Protein AF-A0A8S3HGF6-F1 (afdb_monomer_lite)

Radius of gyration: 44.39 Å; chains: 1; bounding box: 63×120×124 Å

Sequence (238 aa):
LSGTTQGATSIGGNSGELDGQSFGIGTASKDQRVSKDALLKMTRNKRQATSKTSPGQQQQPTPKEKSSPLGSKPTGATLQRSSTNDEEQFPRVKEPSDVADMKDQPPSTPPTRTIAFEEFKQTRGLNLNKIYLENKEILASKKKQFADLARGINQMKTDIDKTRTDAEHKKNERLTMGEFLNENGETIIDEEEYELIAKLQELKGIYRNDYDQWKDLKSEINYCQNLVNQCQHRLLQG

InterPro dom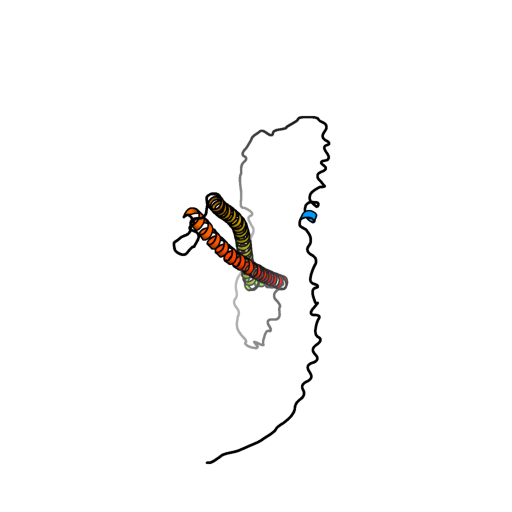ains:
  IPR056524 Kinesin-like protein KIF6/9, C-terminal [PF23735] (114-237)

pLDDT: mean 70.09, std 25.62, range [29.42, 98.75]

Structure (mmCIF, N/CA/C/O backbone):
data_AF-A0A8S3HGF6-F1
#
_entry.id   AF-A0A8S3HGF6-F1
#
loop_
_atom_site.group_PDB
_atom_site.id
_atom_site.type_symbol
_atom_site.label_atom_id
_atom_site.label_alt_id
_atom_site.label_comp_id
_atom_site.label_asym_id
_atom_site.label_entity_id
_atom_site.label_seq_id
_atom_site.pdbx_PDB_ins_code
_atom_site.Cartn_x
_atom_site.Cartn_y
_atom_site.Cartn_z
_atom_site.occupancy
_atom_site.B_iso_or_equiv
_atom_site.auth_seq_id
_atom_site.auth_comp_id
_atom_site.auth_asym_id
_atom_site.auth_atom_id
_atom_site.pdbx_PDB_model_num
ATOM 1 N N . LEU A 1 1 ? -21.966 -68.922 -40.925 1.00 38.00 1 LEU A N 1
ATOM 2 C CA . LEU A 1 1 ? -22.661 -69.929 -40.094 1.00 38.00 1 LEU A CA 1
ATOM 3 C C . LEU A 1 1 ? -22.785 -69.361 -38.687 1.00 38.00 1 LEU A C 1
ATOM 5 O O . LEU A 1 1 ? -21.746 -69.056 -38.126 1.00 38.00 1 LEU A O 1
ATOM 9 N N . SER A 1 2 ? -24.031 -69.200 -38.217 1.00 40.53 2 SER A N 1
ATOM 10 C CA . SER A 1 2 ? -24.499 -68.874 -36.848 1.00 40.53 2 SER A CA 1
ATOM 11 C C . SER A 1 2 ? -23.954 -67.586 -36.208 1.00 40.53 2 SER A C 1
ATOM 13 O O . SER A 1 2 ? -22.757 -67.435 -36.040 1.00 40.53 2 SER A O 1
ATOM 15 N N . GLY A 1 3 ? -24.751 -66.574 -35.856 1.00 40.78 3 GLY A N 1
ATOM 16 C CA . GLY A 1 3 ? -26.038 -66.592 -35.143 1.00 40.78 3 GLY A CA 1
ATOM 17 C C . GLY A 1 3 ? -25.777 -66.035 -33.733 1.00 40.78 3 GLY A C 1
ATOM 18 O O . GLY A 1 3 ? -24.917 -66.562 -33.038 1.00 40.78 3 GLY A O 1
ATOM 19 N N . THR A 1 4 ? -26.386 -64.925 -33.307 1.00 51.28 4 THR A N 1
ATOM 20 C CA . THR A 1 4 ? -27.473 -64.933 -32.306 1.00 51.28 4 THR A CA 1
ATOM 21 C C . THR A 1 4 ? -28.037 -63.518 -32.114 1.00 51.28 4 THR A C 1
ATOM 23 O O . THR A 1 4 ? -27.301 -62.543 -31.995 1.00 51.28 4 THR A O 1
ATOM 26 N N . THR A 1 5 ? -29.365 -63.465 -32.081 1.00 50.81 5 THR A N 1
ATOM 27 C CA . THR A 1 5 ? -30.283 -62.345 -31.837 1.00 50.81 5 THR A CA 1
ATOM 28 C C . THR A 1 5 ? -30.703 -62.313 -30.360 1.00 50.81 5 THR A C 1
ATOM 30 O O . THR A 1 5 ? -30.751 -63.385 -29.765 1.00 50.81 5 THR A O 1
ATOM 33 N N . GLN A 1 6 ? -31.090 -61.142 -29.822 1.00 46.56 6 GLN A N 1
ATOM 34 C CA . GLN A 1 6 ? -32.121 -60.853 -28.779 1.00 46.56 6 GLN A CA 1
ATOM 35 C C . GLN A 1 6 ? -31.765 -59.509 -28.097 1.00 46.56 6 GLN A C 1
ATOM 37 O O . GLN A 1 6 ? -30.592 -59.254 -27.872 1.00 46.56 6 GLN A O 1
ATOM 42 N N . GLY A 1 7 ? -32.644 -58.571 -27.735 1.00 38.66 7 GLY A N 1
ATOM 43 C CA . GLY A 1 7 ? -34.106 -58.473 -27.712 1.00 38.66 7 GLY A CA 1
ATOM 44 C C . GLY A 1 7 ? -34.529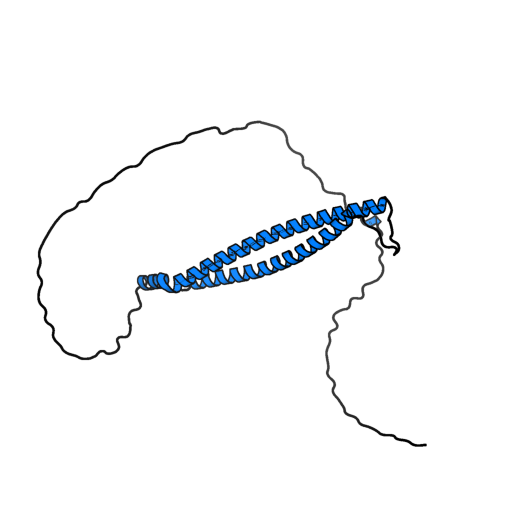 -57.571 -26.527 1.00 38.66 7 GLY A C 1
ATOM 45 O O . GLY A 1 7 ? -34.053 -57.817 -25.431 1.00 38.66 7 GLY A O 1
ATOM 46 N N . ALA A 1 8 ? -35.367 -56.549 -26.796 1.00 44.88 8 ALA A N 1
ATOM 47 C CA . ALA A 1 8 ? -36.385 -55.839 -25.968 1.00 44.88 8 ALA A CA 1
ATOM 48 C C . ALA A 1 8 ? -36.100 -55.494 -24.467 1.00 44.88 8 ALA A C 1
ATOM 50 O O . ALA A 1 8 ? -35.601 -56.310 -23.713 1.00 44.88 8 ALA A O 1
ATOM 51 N N . THR A 1 9 ? -36.498 -54.350 -23.879 1.00 45.47 9 THR A N 1
ATOM 52 C CA . THR A 1 9 ? -37.885 -53.849 -23.727 1.00 45.47 9 THR A CA 1
ATOM 53 C C . THR A 1 9 ? -37.926 -52.454 -23.058 1.00 45.47 9 THR A C 1
ATOM 55 O O . THR A 1 9 ? -37.140 -52.159 -22.167 1.00 45.47 9 THR A O 1
ATOM 58 N N . SER A 1 10 ? -38.899 -51.660 -23.522 1.00 42.81 10 SER A N 1
ATOM 59 C CA . SER A 1 10 ? -39.673 -50.528 -22.961 1.00 42.81 10 SER A CA 1
ATOM 60 C C . SER A 1 10 ? -39.651 -50.199 -21.450 1.00 42.81 10 SER A C 1
ATOM 62 O O . SER A 1 10 ? -39.611 -51.106 -20.627 1.00 42.81 10 SER A O 1
ATOM 64 N N . ILE A 1 11 ? -39.822 -48.896 -21.145 1.00 49.44 11 ILE A N 1
ATOM 65 C CA . ILE A 1 11 ? -40.716 -48.195 -20.169 1.00 49.44 11 ILE A CA 1
ATOM 66 C C . ILE A 1 11 ? -40.096 -46.781 -20.015 1.00 49.44 11 ILE A C 1
ATOM 68 O O . ILE A 1 11 ? -38.909 -46.674 -19.748 1.00 49.44 11 ILE A O 1
ATOM 72 N N . GLY A 1 12 ? -40.722 -45.625 -20.236 1.00 37.94 12 GLY A N 1
ATOM 73 C CA . GLY A 1 12 ? -42.112 -45.208 -20.098 1.00 37.94 12 GLY A CA 1
ATOM 74 C C . GLY A 1 12 ? -42.139 -43.976 -19.177 1.00 37.94 12 GLY A C 1
ATOM 75 O O . GLY A 1 12 ? -41.852 -44.122 -18.000 1.00 37.94 12 GLY A O 1
ATOM 76 N N . GLY A 1 13 ? -42.463 -42.801 -19.739 1.00 39.66 13 GLY A N 1
ATOM 77 C CA . GLY A 1 13 ? -43.047 -41.617 -19.079 1.00 39.66 13 GLY A CA 1
ATOM 78 C C . GLY A 1 13 ? -42.264 -40.897 -17.967 1.00 39.66 13 GLY A C 1
ATOM 79 O O . GLY A 1 13 ? -42.041 -41.442 -16.895 1.00 39.66 13 GLY A O 1
ATOM 80 N N . ASN A 1 14 ? -41.969 -39.608 -18.169 1.00 46.72 14 ASN A N 1
ATOM 81 C CA . ASN A 1 14 ? -42.689 -38.536 -17.465 1.00 46.72 14 ASN A CA 1
ATOM 82 C C . ASN A 1 14 ? -42.246 -37.149 -17.951 1.00 46.72 14 ASN A C 1
ATOM 84 O O . ASN A 1 14 ? -41.086 -36.758 -17.844 1.00 46.72 14 ASN A O 1
ATOM 88 N N . SER A 1 15 ? -43.226 -36.416 -18.474 1.00 47.62 15 SER A N 1
ATOM 89 C CA . SER A 1 15 ? -43.182 -34.986 -18.747 1.00 47.62 15 SER A CA 1
ATOM 90 C C . SER A 1 15 ? -42.928 -34.201 -17.459 1.00 47.62 15 SER A C 1
ATOM 92 O O . SER A 1 15 ? -43.639 -34.382 -16.473 1.00 47.62 15 SER A O 1
ATOM 94 N N . GLY A 1 16 ? -41.939 -33.311 -17.498 1.00 47.81 16 GLY A N 1
ATOM 95 C CA . GLY A 1 16 ? -41.679 -32.291 -16.489 1.00 47.81 16 GLY A CA 1
ATOM 96 C C . GLY A 1 16 ? -41.516 -30.950 -17.191 1.00 47.81 16 GLY A C 1
ATOM 97 O O . GLY A 1 16 ? -40.500 -30.684 -17.822 1.00 47.81 16 GLY A O 1
ATOM 98 N N . GLU A 1 17 ? -42.575 -30.162 -17.124 1.00 48.09 17 GLU A N 1
ATOM 99 C CA . GLU A 1 17 ? -42.691 -28.769 -17.530 1.00 48.09 17 GLU A CA 1
ATOM 100 C C . GLU A 1 17 ? -41.662 -27.912 -16.768 1.00 48.09 17 GLU A C 1
ATOM 102 O O . GLU A 1 17 ? -41.648 -27.898 -15.538 1.00 48.09 17 GLU A O 1
ATOM 107 N N . LEU A 1 18 ? -40.778 -27.216 -17.487 1.00 53.97 18 LEU A N 1
ATOM 108 C CA . LEU A 1 18 ? -39.989 -26.116 -16.934 1.00 53.97 18 LEU A CA 1
ATOM 109 C C . LEU A 1 18 ? -40.203 -24.892 -17.814 1.00 53.97 18 LEU A C 1
ATOM 111 O O . LEU A 1 18 ? -39.604 -24.733 -18.877 1.00 53.97 18 LEU A O 1
ATOM 115 N N . ASP A 1 19 ? -41.117 -24.062 -17.330 1.00 47.53 19 ASP A N 1
ATOM 116 C CA . ASP A 1 19 ? -41.376 -22.706 -17.773 1.00 47.53 19 ASP A CA 1
ATOM 117 C C . ASP A 1 19 ? -40.102 -21.869 -17.563 1.00 47.53 19 ASP A C 1
ATOM 119 O O . ASP A 1 19 ? -39.604 -21.704 -16.447 1.00 47.53 19 ASP A O 1
ATOM 123 N N . GLY A 1 20 ? -39.512 -21.418 -18.667 1.00 49.34 20 GLY A N 1
ATOM 124 C CA . GLY A 1 20 ? -38.226 -20.735 -18.698 1.00 49.34 20 GLY A CA 1
ATOM 125 C C . GLY A 1 20 ? -38.340 -19.456 -19.502 1.00 49.34 20 GLY A C 1
ATOM 126 O O . GLY A 1 20 ? -37.973 -19.421 -20.674 1.00 49.34 20 GLY A O 1
ATOM 127 N N . GLN A 1 21 ? -38.850 -18.409 -18.854 1.00 53.19 21 GLN A N 1
ATOM 128 C CA . GLN A 1 21 ? -38.801 -17.024 -19.317 1.00 53.19 21 GLN A CA 1
ATOM 129 C C . GLN A 1 21 ? -37.372 -16.667 -19.755 1.00 53.19 21 GLN A C 1
ATOM 131 O O . GLN A 1 21 ? -36.489 -16.387 -18.944 1.00 53.19 21 GLN A O 1
ATOM 136 N N . SER A 1 22 ? -37.142 -16.692 -21.066 1.00 47.44 22 SER A N 1
ATOM 137 C CA . SER A 1 22 ? -35.886 -16.309 -21.695 1.00 47.44 22 SER A CA 1
ATOM 138 C C . SER A 1 22 ? -35.742 -14.787 -21.655 1.00 47.44 22 SER A C 1
ATOM 140 O O . SER A 1 22 ? -36.277 -14.071 -22.505 1.00 47.44 22 SER A O 1
ATOM 142 N N . PHE A 1 23 ? -35.018 -14.281 -20.659 1.00 52.50 23 PHE A N 1
ATOM 143 C CA . PHE A 1 23 ? -34.584 -12.888 -20.613 1.00 52.50 23 PHE A CA 1
ATOM 144 C C . PHE A 1 23 ? -33.563 -12.610 -21.732 1.00 52.50 23 PHE A C 1
ATOM 146 O O . PHE A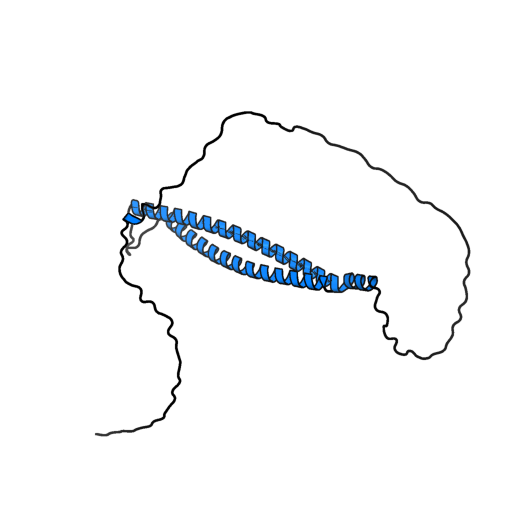 1 23 ? -32.387 -12.942 -21.631 1.00 52.50 23 PHE A O 1
ATOM 153 N N . GLY A 1 24 ? -34.064 -12.005 -22.811 1.00 52.06 24 GLY A N 1
ATOM 154 C CA . GLY A 1 24 ? -33.409 -11.013 -23.672 1.00 52.06 24 GLY A CA 1
ATOM 155 C C . GLY A 1 24 ? -31.904 -11.132 -23.929 1.00 52.06 24 GLY A C 1
ATOM 156 O O . GLY A 1 24 ? -31.126 -10.327 -23.421 1.00 52.06 24 GLY A O 1
ATOM 157 N N . ILE A 1 25 ? -31.505 -12.020 -24.843 1.00 48.91 25 ILE A N 1
ATOM 158 C CA . ILE A 1 25 ? -30.269 -11.840 -25.615 1.00 48.91 25 ILE A CA 1
ATOM 159 C C . ILE A 1 25 ? -30.546 -10.779 -26.686 1.00 48.91 25 ILE A C 1
ATOM 161 O O . ILE A 1 25 ? -31.184 -11.029 -27.706 1.00 48.91 25 ILE A O 1
ATOM 165 N N . GLY A 1 26 ? -30.115 -9.549 -26.404 1.00 46.75 26 GLY A N 1
ATOM 166 C CA . GLY A 1 26 ? -30.116 -8.455 -27.367 1.00 46.75 26 GLY A CA 1
ATOM 167 C C . GLY A 1 26 ? -29.094 -8.724 -28.468 1.00 46.75 26 GLY A C 1
ATOM 168 O O . GLY A 1 26 ? -27.894 -8.812 -28.215 1.00 46.75 26 GLY A O 1
ATOM 169 N N . THR A 1 27 ? -29.565 -8.845 -29.704 1.00 49.41 27 THR A N 1
ATOM 170 C CA . THR A 1 27 ? -28.726 -8.895 -30.902 1.00 49.41 27 THR A CA 1
ATOM 171 C C . THR A 1 27 ? -28.073 -7.527 -31.118 1.00 49.41 27 THR A C 1
ATOM 173 O O . THR A 1 27 ? -28.736 -6.578 -31.537 1.00 49.41 27 THR A O 1
ATOM 176 N N . ALA A 1 28 ? -26.781 -7.402 -30.811 1.00 49.34 28 ALA A N 1
ATOM 177 C CA . ALA A 1 28 ? -26.011 -6.196 -31.100 1.00 49.34 28 ALA A CA 1
ATOM 178 C C . ALA A 1 28 ? -25.774 -6.061 -32.616 1.00 49.34 28 ALA A C 1
ATOM 180 O O . ALA A 1 28 ? -25.247 -6.972 -33.259 1.00 49.34 28 ALA A O 1
ATOM 181 N N . SER A 1 29 ? -26.174 -4.917 -33.176 1.00 49.94 29 SER A N 1
ATOM 182 C CA . SER A 1 29 ? -25.994 -4.574 -34.589 1.00 49.94 29 SER A CA 1
ATOM 183 C C . SER A 1 29 ? -24.509 -4.382 -34.924 1.00 49.94 29 SER A C 1
ATOM 185 O O . SER A 1 29 ? -23.780 -3.728 -34.175 1.00 49.94 29 SER A O 1
ATOM 187 N N . LYS A 1 30 ? -24.057 -4.945 -36.049 1.00 50.56 30 LYS A N 1
ATOM 188 C CA . LYS A 1 30 ? -22.726 -4.697 -36.621 1.00 50.56 30 LYS A CA 1
ATOM 189 C C . LYS A 1 30 ? -22.759 -3.430 -37.484 1.00 50.56 30 LYS A C 1
ATOM 191 O O . LYS A 1 30 ? -23.762 -3.144 -38.124 1.00 50.56 30 LYS A O 1
ATOM 196 N N . ASP A 1 31 ? -21.619 -2.743 -37.504 1.00 52.12 31 ASP A N 1
ATOM 197 C CA . ASP A 1 31 ? -21.231 -1.628 -38.379 1.00 52.12 31 ASP A CA 1
ATOM 198 C C . ASP A 1 31 ? -21.697 -0.205 -38.025 1.00 52.12 31 ASP A C 1
ATOM 200 O O . ASP A 1 31 ? -22.668 0.329 -38.551 1.00 52.12 31 ASP A O 1
ATOM 204 N N . GLN A 1 32 ? -20.848 0.495 -37.261 1.00 56.03 32 GLN A N 1
ATOM 205 C CA . GLN A 1 32 ? -20.549 1.903 -37.535 1.00 56.03 32 GLN A CA 1
ATOM 206 C C . GLN A 1 32 ? -19.104 2.224 -37.127 1.00 56.03 32 GLN A C 1
ATOM 208 O O . GLN A 1 32 ? -18.771 2.396 -35.956 1.00 56.03 32 GLN A O 1
ATOM 213 N N . ARG A 1 33 ? -18.208 2.273 -38.119 1.00 55.06 33 ARG A N 1
ATOM 214 C CA . ARG A 1 33 ? -16.838 2.771 -37.949 1.00 55.06 33 ARG A CA 1
ATOM 215 C C . ARG A 1 33 ? -16.904 4.286 -37.755 1.00 55.06 33 ARG A C 1
ATOM 217 O O . ARG A 1 33 ? -17.217 5.010 -38.694 1.00 55.06 33 ARG A O 1
ATOM 224 N N . VAL A 1 34 ? -16.609 4.766 -36.550 1.00 55.34 34 VAL A N 1
ATOM 225 C CA . VAL A 1 34 ? -16.432 6.200 -36.285 1.00 55.34 34 VAL A CA 1
ATOM 226 C C . VAL A 1 34 ? -14.995 6.579 -36.654 1.00 55.34 34 VAL A C 1
ATOM 228 O O . VAL A 1 34 ? -14.038 6.061 -36.080 1.00 55.34 34 VAL A O 1
ATOM 231 N N . SER A 1 35 ? -14.843 7.449 -37.653 1.00 51.50 35 SER A N 1
ATOM 232 C CA . SER A 1 35 ? -13.551 7.946 -38.140 1.00 51.50 35 SER A CA 1
ATOM 233 C C . SER A 1 35 ? -12.808 8.769 -37.079 1.00 51.50 35 SER A C 1
ATOM 235 O O . SER A 1 35 ? -13.407 9.564 -36.352 1.00 51.50 35 SER A O 1
ATOM 237 N N . LYS A 1 36 ? -11.477 8.606 -37.028 1.00 57.47 36 LYS A N 1
ATOM 238 C CA . LYS A 1 36 ? -10.551 9.189 -36.033 1.00 57.47 36 LYS A CA 1
ATOM 239 C C . LYS A 1 36 ? -10.515 10.731 -35.975 1.00 57.47 36 LYS A C 1
ATOM 241 O O . LYS A 1 36 ? -9.966 11.272 -35.021 1.00 57.47 36 LYS A O 1
ATOM 246 N N . ASP A 1 37 ? -11.159 11.437 -36.903 1.00 54.50 37 ASP A N 1
ATOM 247 C CA . ASP A 1 37 ? -11.170 12.909 -36.950 1.00 54.50 37 ASP A CA 1
ATOM 248 C C . ASP A 1 37 ? -12.248 13.576 -36.074 1.00 54.50 37 ASP A C 1
ATOM 250 O O . ASP A 1 37 ? -12.192 14.782 -35.829 1.00 54.50 37 ASP A O 1
ATOM 254 N N . ALA A 1 38 ? -13.213 12.817 -35.539 1.00 50.38 38 ALA A N 1
ATOM 255 C CA . ALA A 1 38 ? -14.266 13.365 -34.674 1.00 50.38 38 ALA A CA 1
ATOM 256 C C . ALA A 1 38 ? -13.858 13.501 -33.190 1.00 50.38 38 ALA A C 1
ATOM 258 O O . ALA A 1 38 ? -14.541 14.185 -32.429 1.00 50.38 38 ALA A O 1
ATOM 259 N N . LEU A 1 39 ? -12.734 12.905 -32.766 1.00 48.56 39 LEU A N 1
ATOM 260 C CA . LEU A 1 39 ? -12.292 12.913 -31.361 1.00 48.56 39 LEU A CA 1
ATOM 261 C C . LEU A 1 39 ? -11.425 14.139 -30.991 1.00 48.56 39 LEU A C 1
ATOM 263 O O . LEU A 1 39 ? -11.238 14.436 -29.815 1.00 48.56 39 LEU A O 1
ATOM 267 N N . LEU A 1 40 ? -10.943 14.906 -31.978 1.00 52.69 40 LEU A N 1
ATOM 268 C CA . LEU A 1 40 ? -10.006 16.030 -31.791 1.00 52.69 40 LEU A CA 1
ATOM 269 C C . LEU A 1 40 ? -10.661 17.420 -31.639 1.00 52.69 40 LEU A C 1
ATOM 271 O O . LEU A 1 40 ? -9.961 18.430 -31.588 1.00 52.69 40 LEU A O 1
ATOM 275 N N . LYS A 1 41 ? -11.995 17.509 -31.523 1.00 49.16 41 LYS A N 1
ATOM 276 C CA . LYS A 1 41 ? -12.723 18.790 -31.360 1.00 49.16 41 LYS A CA 1
ATOM 277 C C . LYS A 1 41 ? -13.405 19.000 -30.000 1.00 49.16 41 LYS A C 1
ATOM 279 O O . LYS A 1 41 ? -14.101 19.995 -29.832 1.00 49.16 41 LYS A O 1
ATOM 284 N N . MET A 1 42 ? -13.151 18.147 -29.004 1.00 47.22 42 MET A N 1
ATOM 285 C CA . MET A 1 42 ? -13.681 18.305 -27.635 1.00 47.22 42 MET A CA 1
ATOM 286 C C . MET A 1 42 ? -12.660 18.808 -26.595 1.00 47.22 42 MET A C 1
ATOM 288 O O . MET A 1 42 ? -12.870 18.670 -25.395 1.00 47.22 42 MET A O 1
ATOM 292 N N . THR A 1 43 ? -11.581 19.470 -27.021 1.00 55.03 43 THR A N 1
ATOM 293 C CA . THR A 1 43 ? -10.645 20.160 -26.112 1.00 55.03 43 THR A CA 1
ATOM 294 C C . THR A 1 43 ? -10.433 21.612 -26.529 1.00 55.03 43 THR A C 1
ATOM 296 O O . THR A 1 43 ? -9.348 22.015 -26.940 1.00 55.03 43 THR A O 1
ATOM 299 N N . ARG A 1 44 ? -11.484 22.425 -26.434 1.00 53.56 44 ARG A N 1
ATOM 300 C CA . ARG A 1 44 ? -11.374 23.888 -26.335 1.00 53.56 44 ARG A CA 1
ATOM 301 C C . ARG A 1 44 ? -12.690 24.438 -25.811 1.00 53.56 44 ARG A C 1
ATOM 303 O O . ARG A 1 44 ? -13.665 24.486 -26.546 1.00 53.56 44 ARG A O 1
ATOM 310 N N . ASN A 1 45 ? -12.697 24.786 -24.524 1.00 41.94 45 ASN A N 1
ATOM 311 C CA . ASN A 1 45 ? -13.310 25.991 -23.950 1.00 41.94 45 ASN A CA 1
ATOM 312 C C . ASN A 1 45 ? -13.621 25.759 -22.469 1.00 41.94 45 ASN A C 1
ATOM 314 O O . ASN A 1 45 ? -14.572 25.058 -22.148 1.00 41.94 45 ASN A O 1
ATOM 318 N N . LYS A 1 46 ? -12.820 26.374 -21.585 1.00 42.69 46 LYS A N 1
ATOM 319 C CA . LYS A 1 46 ? -13.258 27.252 -20.476 1.00 42.69 46 LYS A CA 1
ATOM 320 C C . LYS A 1 46 ? -12.093 27.486 -19.501 1.00 42.69 46 LYS A C 1
ATOM 322 O O . LYS A 1 46 ? -12.032 26.930 -18.414 1.00 42.69 46 LYS A O 1
ATOM 327 N N . ARG A 1 47 ? -11.163 28.356 -19.901 1.00 43.75 47 ARG A N 1
ATOM 328 C CA . ARG A 1 47 ? -10.370 29.170 -18.971 1.00 43.75 47 ARG A CA 1
ATOM 329 C C . ARG A 1 47 ? -10.729 30.621 -19.265 1.00 43.75 47 ARG A C 1
ATOM 331 O O . ARG A 1 47 ? -10.238 31.190 -20.230 1.00 43.75 47 ARG A O 1
ATOM 338 N N . GLN A 1 48 ? -11.629 31.184 -18.467 1.00 44.28 48 GLN A N 1
ATOM 339 C CA . GLN A 1 48 ? -11.749 32.630 -18.331 1.00 44.28 48 GLN A CA 1
ATOM 340 C C . GLN A 1 48 ? -11.396 32.969 -16.891 1.00 44.28 48 GLN A C 1
ATOM 342 O O . GLN A 1 48 ? -12.115 32.631 -15.954 1.00 44.28 48 GLN A O 1
ATOM 347 N N . ALA A 1 49 ? -10.219 33.570 -16.765 1.00 36.94 49 ALA A N 1
ATOM 348 C CA . ALA A 1 49 ? -9.757 34.276 -15.595 1.00 36.94 49 ALA A CA 1
ATOM 349 C C . ALA A 1 49 ? -10.506 35.610 -15.507 1.00 36.94 49 ALA A C 1
ATOM 351 O O . ALA A 1 49 ? -10.562 36.358 -16.481 1.00 36.94 49 ALA A O 1
ATOM 352 N N . THR A 1 50 ? -11.050 35.923 -14.336 1.00 37.69 50 THR A N 1
ATOM 353 C CA . THR A 1 50 ? -11.433 37.287 -13.973 1.00 37.69 50 THR A CA 1
ATOM 354 C C . THR A 1 50 ? -10.315 37.880 -13.129 1.00 37.69 50 THR A C 1
ATOM 356 O O . THR A 1 50 ? -10.215 37.628 -11.931 1.00 37.69 50 THR A O 1
ATOM 359 N N . SER A 1 51 ? -9.463 38.661 -13.783 1.00 35.12 51 SER A N 1
ATOM 360 C CA . SER A 1 51 ? -8.516 39.585 -13.172 1.00 35.12 51 SER A CA 1
ATOM 361 C C . SER A 1 51 ? -9.253 40.838 -12.691 1.00 35.12 51 SER A C 1
ATOM 363 O O . SER A 1 51 ? -9.758 41.602 -13.514 1.00 35.12 51 SER A O 1
ATOM 365 N N . LYS A 1 52 ? -9.289 41.076 -11.376 1.00 36.81 52 LYS A N 1
ATOM 366 C CA . LYS A 1 52 ? -9.526 42.402 -10.785 1.00 36.81 52 LYS A CA 1
ATOM 367 C C . LYS A 1 52 ? -8.727 42.524 -9.488 1.00 36.81 52 LYS A C 1
ATOM 369 O O . LYS A 1 52 ? -9.182 42.086 -8.440 1.00 36.81 52 LYS A O 1
ATOM 374 N N . THR A 1 53 ? -7.557 43.147 -9.565 1.00 33.00 53 THR A N 1
ATOM 375 C CA . THR A 1 53 ? -6.839 43.686 -8.404 1.00 33.00 53 THR A CA 1
ATOM 376 C C . THR A 1 53 ? -6.262 45.039 -8.791 1.00 33.00 53 THR A C 1
ATOM 378 O O . THR A 1 53 ? -5.353 45.118 -9.615 1.00 33.00 53 THR A O 1
ATOM 381 N N . SER A 1 54 ? -6.835 46.083 -8.197 1.00 37.03 54 SER A N 1
ATOM 382 C CA . SER A 1 54 ? -6.264 47.427 -8.087 1.00 37.03 54 SER A CA 1
ATOM 383 C C . SER A 1 54 ? -5.627 47.588 -6.693 1.00 37.03 54 SER A C 1
ATOM 385 O O . SER A 1 54 ? -5.903 46.774 -5.809 1.00 37.03 54 SER A O 1
ATOM 387 N N . PRO A 1 55 ? -4.737 48.578 -6.505 1.00 40.84 55 PRO A N 1
ATOM 388 C CA . PRO A 1 55 ? -3.588 48.478 -5.609 1.00 40.84 55 PRO A CA 1
ATOM 389 C C . PRO A 1 55 ? -3.808 49.166 -4.257 1.00 40.84 55 PRO A C 1
ATOM 391 O O . PRO A 1 55 ? -4.574 50.122 -4.164 1.00 40.84 55 PRO A O 1
ATOM 394 N N . GLY A 1 56 ? -3.037 48.768 -3.240 1.00 29.64 56 GLY A N 1
ATOM 395 C CA . GLY A 1 56 ? -2.782 49.647 -2.098 1.00 29.64 56 GLY A CA 1
ATOM 396 C C . GLY A 1 56 ? -2.494 48.962 -0.765 1.00 29.64 56 GLY A C 1
ATOM 397 O O . GLY A 1 56 ? -3.326 48.240 -0.239 1.00 29.64 56 GLY A O 1
ATOM 398 N N . GLN A 1 57 ? -1.345 49.345 -0.206 1.00 37.88 57 GLN A N 1
ATOM 399 C CA . GLN A 1 57 ? -1.024 49.450 1.223 1.00 37.88 57 GLN A CA 1
ATOM 400 C C . GLN A 1 57 ? -0.557 48.204 1.993 1.00 37.88 57 GLN A C 1
ATOM 402 O O . GLN A 1 57 ? -1.304 47.419 2.564 1.00 37.88 57 GLN A O 1
ATOM 407 N N . GLN A 1 58 ? 0.777 48.141 2.054 1.00 38.44 58 GLN A N 1
ATOM 408 C CA . GLN A 1 58 ? 1.604 47.909 3.241 1.00 38.44 58 GLN A CA 1
ATOM 409 C C . GLN A 1 58 ? 0.874 48.066 4.588 1.00 38.44 58 GLN A C 1
ATOM 411 O O . GLN A 1 58 ? 0.374 49.149 4.883 1.00 38.44 58 GLN A O 1
ATOM 416 N N . GLN A 1 59 ? 0.977 47.048 5.448 1.00 40.62 59 GLN A N 1
ATOM 417 C CA . GLN A 1 59 ? 1.624 47.151 6.766 1.00 40.62 59 GLN A CA 1
ATOM 418 C C . GLN A 1 59 ? 1.664 45.781 7.463 1.00 40.62 59 GLN A C 1
ATOM 420 O O . GLN A 1 59 ? 0.658 45.090 7.588 1.00 40.62 59 GLN A O 1
ATOM 425 N N . GLN A 1 60 ? 2.864 45.398 7.905 1.00 40.88 60 GLN A N 1
ATOM 426 C CA . GLN A 1 60 ? 3.092 44.346 8.898 1.00 40.88 60 GLN A CA 1
ATOM 427 C C . GLN A 1 60 ? 2.688 44.857 10.288 1.00 40.88 60 GLN A C 1
ATOM 429 O O . GLN A 1 60 ? 2.778 46.059 10.545 1.00 40.88 60 GLN A O 1
ATOM 434 N N . PRO A 1 61 ? 2.393 43.944 11.223 1.00 43.22 61 PRO A N 1
ATOM 435 C CA . PRO A 1 61 ? 3.115 44.031 12.488 1.00 43.22 61 PRO A CA 1
ATOM 436 C C . PRO A 1 61 ? 3.669 42.685 12.974 1.00 43.22 61 PRO A C 1
ATOM 438 O O . PRO A 1 61 ? 3.066 41.622 12.844 1.00 43.22 61 PRO A O 1
ATOM 441 N N . THR A 1 62 ? 4.856 42.786 13.561 1.00 40.84 62 THR A N 1
ATOM 442 C CA . THR A 1 62 ? 5.559 41.784 14.365 1.00 40.84 62 THR A CA 1
ATOM 443 C C . THR A 1 62 ? 4.871 41.569 15.720 1.00 40.84 62 THR A C 1
ATOM 445 O O . THR A 1 62 ? 4.098 42.417 16.168 1.00 40.84 62 THR A O 1
ATOM 448 N N . PRO A 1 63 ? 5.221 40.487 16.438 1.00 44.19 63 PRO A N 1
ATOM 449 C CA . PRO A 1 63 ? 5.434 40.645 17.877 1.00 44.19 63 PRO A CA 1
ATOM 450 C C . PRO A 1 63 ? 6.778 40.058 18.345 1.00 44.19 63 PRO A C 1
ATOM 452 O O . PRO A 1 63 ? 7.037 38.859 18.267 1.00 44.19 63 PRO A O 1
ATOM 455 N N . LYS A 1 64 ? 7.614 40.950 18.879 1.00 36.56 64 LYS A N 1
ATOM 456 C CA . LYS A 1 64 ? 8.623 40.737 19.938 1.00 36.56 64 LYS A CA 1
ATOM 457 C C . LYS A 1 64 ? 7.950 41.229 21.242 1.00 36.56 64 LYS A C 1
ATOM 459 O O . LYS A 1 64 ? 7.134 42.132 21.145 1.00 36.56 64 LYS A O 1
ATOM 464 N N . GLU A 1 65 ? 8.176 40.782 22.476 1.00 32.66 65 GLU A N 1
ATOM 465 C CA . GLU A 1 65 ? 9.244 40.040 23.147 1.00 32.66 65 GLU A CA 1
ATOM 466 C C . GLU A 1 65 ? 8.764 39.679 24.589 1.00 32.66 65 GLU A C 1
ATOM 468 O O . GLU A 1 65 ? 7.895 40.359 25.120 1.00 32.66 65 GLU A O 1
ATOM 473 N N . LYS A 1 66 ? 9.398 38.661 25.205 1.00 34.84 66 LYS A N 1
ATOM 474 C CA . LYS A 1 66 ? 9.824 38.515 26.630 1.00 34.84 66 LYS A CA 1
ATOM 475 C C . LYS A 1 66 ? 8.848 38.768 27.804 1.00 34.84 66 LYS A C 1
ATOM 477 O O . LYS A 1 66 ? 8.416 39.887 28.011 1.00 34.84 66 LYS A O 1
ATOM 482 N N . SER A 1 67 ? 8.729 37.773 28.703 1.00 33.91 67 SER A N 1
ATOM 483 C CA . SER A 1 67 ? 9.391 37.733 30.040 1.00 33.91 67 SER A CA 1
ATOM 484 C C . SER A 1 67 ? 8.681 36.792 31.040 1.00 33.91 67 SER A C 1
ATOM 486 O O . SER A 1 67 ? 7.501 36.968 31.327 1.00 33.91 67 SER A O 1
ATOM 488 N N . SER A 1 68 ? 9.416 35.833 31.613 1.00 38.41 68 SER A N 1
ATOM 489 C CA . SER A 1 68 ? 9.124 35.136 32.894 1.00 38.41 68 SER A CA 1
ATOM 490 C C . SER A 1 68 ? 9.584 36.021 34.091 1.00 38.41 68 SER A C 1
ATOM 492 O O . SER A 1 68 ? 10.106 37.098 33.797 1.00 38.41 68 SER A O 1
ATOM 494 N N . PRO A 1 69 ? 9.604 35.616 35.395 1.00 51.56 69 PRO A N 1
ATOM 495 C CA . PRO A 1 69 ? 9.013 34.480 36.144 1.00 51.56 69 PRO A CA 1
ATOM 496 C C . PRO A 1 69 ? 8.478 34.849 37.583 1.00 51.56 69 PRO A C 1
ATOM 498 O O . PRO A 1 69 ? 8.496 36.003 37.988 1.00 51.56 69 PRO A O 1
ATOM 501 N N . LEU A 1 70 ? 8.150 33.814 38.387 1.00 32.00 70 LEU A N 1
ATOM 502 C CA . LEU A 1 70 ? 8.221 33.707 39.873 1.00 32.00 70 LEU A CA 1
ATOM 503 C C . LEU A 1 70 ? 7.082 34.226 40.795 1.00 32.00 70 LEU A C 1
ATOM 505 O O . LEU A 1 70 ? 6.604 35.345 40.675 1.00 32.00 70 LEU A O 1
ATOM 509 N N . GLY A 1 71 ? 6.767 33.406 41.816 1.00 30.98 71 GLY A N 1
ATOM 510 C CA . GLY A 1 71 ? 6.023 33.767 43.041 1.00 30.98 71 GLY A CA 1
ATOM 511 C C . GLY A 1 71 ? 5.217 32.589 43.628 1.00 30.98 71 GLY A C 1
ATOM 512 O O . GLY A 1 71 ? 4.083 32.368 43.233 1.00 30.98 71 GLY A O 1
ATOM 513 N N . SER A 1 72 ? 5.831 31.634 44.342 1.00 37.53 72 SER A N 1
ATOM 514 C CA . SER A 1 72 ? 5.995 31.577 45.817 1.00 37.53 72 SER A CA 1
ATOM 515 C C . SER A 1 72 ? 4.769 31.076 46.623 1.00 37.53 72 SER A C 1
ATOM 517 O O . SER A 1 72 ? 3.798 31.793 46.830 1.00 37.53 72 SER A O 1
ATOM 519 N N . LYS A 1 73 ? 4.902 29.838 47.145 1.00 41.66 73 LYS A N 1
ATOM 520 C CA . LYS A 1 73 ? 4.349 29.293 48.421 1.00 41.66 73 LYS A CA 1
ATOM 521 C C . LYS A 1 73 ? 4.567 30.300 49.589 1.00 41.66 73 LYS A C 1
ATOM 523 O O . LYS A 1 73 ? 5.473 31.114 49.407 1.00 41.66 73 LYS A O 1
ATOM 528 N N . PRO A 1 74 ? 3.928 30.229 50.795 1.00 47.72 74 PRO A N 1
ATOM 529 C CA . PRO A 1 74 ? 3.837 28.998 51.616 1.00 47.72 74 PRO A CA 1
ATOM 530 C C . PRO A 1 74 ? 2.736 28.910 52.720 1.00 47.72 74 PRO A C 1
ATOM 532 O O . PRO A 1 74 ? 1.943 29.822 52.899 1.00 47.72 74 PRO A O 1
ATOM 535 N N . THR A 1 75 ? 2.794 27.803 53.496 1.00 33.31 75 THR A N 1
ATOM 536 C CA . THR A 1 75 ? 2.434 27.637 54.940 1.00 33.31 75 THR A CA 1
ATOM 537 C C . THR A 1 75 ? 0.973 27.868 55.362 1.00 33.31 75 THR A C 1
ATOM 539 O O . THR A 1 75 ? 0.343 28.815 54.937 1.00 33.31 75 THR A O 1
ATOM 542 N N . GLY A 1 76 ? 0.340 27.093 56.240 1.00 29.42 76 GLY A N 1
ATOM 543 C CA . GLY A 1 76 ? 0.793 26.196 57.299 1.00 29.42 76 GLY A CA 1
ATOM 544 C C . GLY A 1 76 ? -0.222 26.285 58.457 1.00 29.42 76 GLY A C 1
ATOM 545 O O . GLY A 1 76 ? -1.029 27.210 58.475 1.00 29.42 76 GLY A O 1
ATOM 546 N N . ALA A 1 77 ? -0.107 25.367 59.423 1.00 36.91 77 ALA A N 1
ATOM 547 C CA . ALA A 1 77 ? -0.710 25.410 60.765 1.00 36.91 77 ALA A CA 1
ATOM 548 C C . ALA A 1 77 ? -2.219 25.078 60.874 1.00 36.91 77 ALA A C 1
ATOM 550 O O . ALA A 1 77 ? -3.006 25.406 60.002 1.00 36.91 77 ALA A O 1
ATOM 551 N N . THR A 1 78 ? -2.743 24.469 61.938 1.00 37.62 78 THR A N 1
ATOM 552 C CA . THR A 1 78 ? -2.208 23.797 63.134 1.00 37.62 78 THR A CA 1
ATOM 553 C C . THR A 1 78 ? -3.432 23.242 63.873 1.00 37.62 78 THR A C 1
ATOM 555 O O . THR A 1 78 ? -4.528 23.794 63.778 1.00 37.62 78 THR A O 1
ATOM 558 N N . LEU A 1 79 ? -3.235 22.136 64.590 1.00 45.91 79 LEU A N 1
ATOM 559 C CA . LEU A 1 79 ? -4.172 21.553 65.546 1.00 45.91 79 LEU A CA 1
ATOM 560 C C . LEU A 1 79 ? -4.725 22.584 66.544 1.00 45.91 79 LEU A C 1
ATOM 562 O O . LEU A 1 79 ? -3.970 23.414 67.031 1.00 45.91 79 LEU A O 1
ATOM 566 N N . GLN A 1 80 ? -5.986 22.415 66.947 1.00 35.31 80 GLN A N 1
ATOM 567 C CA . GLN A 1 80 ? -6.455 22.349 68.345 1.00 35.31 80 GLN A CA 1
ATOM 568 C C . GLN A 1 80 ? -7.927 22.761 68.420 1.00 35.31 80 GLN A C 1
ATOM 570 O O . GLN A 1 80 ? -8.282 23.916 68.187 1.00 35.31 80 GLN A O 1
ATOM 575 N N . ARG A 1 81 ? -8.778 21.842 68.879 1.00 37.66 81 ARG A N 1
ATOM 576 C CA . ARG A 1 81 ? -9.772 22.211 69.884 1.00 37.66 81 ARG A CA 1
ATOM 577 C C . ARG A 1 81 ? -9.988 21.044 70.834 1.00 37.66 81 ARG A C 1
ATOM 579 O O . ARG A 1 81 ? -10.288 19.927 70.428 1.00 37.66 81 ARG A O 1
ATOM 586 N N . SER A 1 82 ? -9.729 21.367 72.083 1.00 38.97 82 SER A N 1
ATOM 587 C CA . SER A 1 82 ? -9.752 20.571 73.292 1.00 38.97 82 SER A CA 1
ATOM 588 C C . SER A 1 82 ? -11.151 20.556 73.913 1.00 38.97 82 SER A C 1
ATOM 590 O O . SER A 1 82 ? -11.863 21.554 73.807 1.00 38.97 82 SER A O 1
ATOM 592 N N . SER A 1 83 ? -11.407 19.470 74.654 1.00 41.97 83 SER A N 1
ATOM 593 C CA . SER A 1 83 ? -12.232 19.373 75.875 1.00 41.97 83 SER A CA 1
ATOM 594 C C . SER A 1 83 ? -13.756 19.470 75.668 1.00 41.97 83 SER A C 1
ATOM 596 O O . SER A 1 83 ? -14.238 20.324 74.940 1.00 41.97 83 SER A O 1
ATOM 598 N N . THR A 1 84 ? -14.590 18.599 76.242 1.00 36.81 84 THR A N 1
ATOM 599 C CA . THR A 1 84 ? -14.649 18.163 77.651 1.00 36.81 84 THR A CA 1
ATOM 600 C C . THR A 1 84 ? -15.463 16.860 77.803 1.00 36.81 84 THR A C 1
ATOM 602 O O . THR A 1 84 ? -16.559 16.810 77.257 1.00 36.81 84 THR A O 1
ATOM 605 N N . ASN A 1 85 ? -14.920 15.887 78.559 1.00 38.25 85 ASN A N 1
ATOM 606 C CA . ASN A 1 85 ? -15.513 15.193 79.729 1.00 38.25 85 ASN A CA 1
ATOM 607 C C . ASN A 1 85 ? -16.953 14.606 79.654 1.00 38.25 85 ASN A C 1
ATOM 609 O O . ASN A 1 85 ? -17.844 15.225 79.096 1.00 38.25 85 ASN A O 1
ATOM 613 N N . ASP A 1 86 ? -17.329 13.471 80.253 1.00 36.59 86 ASP A N 1
ATOM 614 C CA . ASP A 1 86 ? -16.799 12.703 81.388 1.00 36.59 86 ASP A CA 1
ATOM 615 C C . ASP A 1 86 ? -17.367 11.257 81.372 1.00 36.59 86 ASP A C 1
ATOM 617 O O . ASP A 1 86 ? -18.436 11.002 80.820 1.00 36.59 86 ASP A O 1
ATOM 621 N N . GLU A 1 87 ? -16.607 10.371 82.023 1.00 38.88 87 GLU A N 1
ATOM 622 C CA . GLU A 1 87 ? -16.961 9.158 82.791 1.00 38.88 87 GLU A CA 1
ATOM 623 C C . GLU A 1 87 ? -17.738 7.948 82.214 1.00 38.88 87 GLU A C 1
ATOM 625 O O . GLU A 1 87 ? -18.944 7.935 81.985 1.00 38.88 87 GLU A O 1
ATOM 630 N N . GLU A 1 88 ? -16.963 6.861 82.110 1.00 40.50 88 GLU A N 1
ATOM 631 C CA . GLU A 1 88 ? -17.161 5.501 82.643 1.00 40.50 88 GLU A CA 1
ATOM 632 C C . GLU A 1 88 ? -18.513 5.092 83.275 1.00 40.50 88 GLU A C 1
ATOM 634 O O . GLU A 1 88 ? -18.923 5.628 84.298 1.00 40.50 88 GLU A O 1
ATOM 639 N N . GLN A 1 89 ? -19.085 3.977 82.781 1.00 36.91 89 GLN A N 1
ATOM 640 C CA . GLN A 1 89 ? -19.478 2.809 83.603 1.00 36.91 89 GLN A CA 1
ATOM 641 C C . GLN A 1 89 ? -19.964 1.623 82.734 1.00 36.91 89 GLN A C 1
ATOM 643 O O . GLN A 1 89 ? -21.082 1.599 82.227 1.00 36.91 89 GLN A O 1
ATOM 648 N N . PHE A 1 90 ? -19.132 0.585 82.611 1.00 35.53 90 PHE A N 1
ATOM 649 C CA . PHE A 1 90 ? -19.581 -0.820 82.556 1.00 35.53 90 PHE A CA 1
ATOM 650 C C . PHE A 1 90 ? -19.621 -1.333 84.014 1.00 35.53 90 PHE A C 1
ATOM 652 O O . PHE A 1 90 ? -18.874 -0.774 84.819 1.00 35.53 90 PHE A O 1
ATOM 659 N N . PRO A 1 91 ? -20.385 -2.381 84.411 1.00 44.94 91 PRO A N 1
ATOM 660 C CA . PRO A 1 91 ? -20.688 -3.584 83.620 1.00 44.94 91 PRO A CA 1
ATOM 661 C C . PRO A 1 91 ? -22.108 -4.165 83.838 1.00 44.94 91 PRO A C 1
ATOM 663 O O . PRO A 1 91 ? -22.854 -3.704 84.695 1.00 44.94 91 PRO A O 1
ATOM 666 N N . ARG A 1 92 ? -22.469 -5.241 83.114 1.00 34.38 92 ARG A N 1
ATOM 667 C CA . ARG A 1 92 ? -22.885 -6.540 83.705 1.00 34.38 92 ARG A CA 1
ATOM 668 C C . ARG A 1 92 ? -23.504 -7.481 82.665 1.00 34.38 92 ARG A C 1
ATOM 670 O O . ARG A 1 92 ? -24.583 -7.252 82.135 1.00 34.38 92 ARG A O 1
ATOM 677 N N . VAL A 1 93 ? -22.806 -8.595 82.476 1.00 43.53 93 VAL A N 1
ATOM 678 C CA . VAL A 1 93 ? -23.232 -9.832 81.815 1.00 43.53 93 VAL A CA 1
ATOM 679 C C . VAL A 1 93 ? -24.487 -10.404 82.480 1.00 43.53 93 VAL A C 1
ATOM 681 O O . VAL A 1 93 ? -24.473 -10.603 83.698 1.00 43.53 93 VAL A O 1
ATOM 684 N N . LYS A 1 94 ? -25.512 -10.733 81.682 1.00 41.31 94 LYS A N 1
ATOM 685 C CA . LYS A 1 94 ? -26.498 -11.797 81.948 1.00 41.31 94 LYS A CA 1
ATOM 686 C C . LYS A 1 94 ? -27.041 -12.366 80.627 1.00 41.31 94 LYS A C 1
ATOM 688 O O . LYS A 1 94 ? -27.956 -11.808 80.043 1.00 41.31 94 LYS A O 1
ATOM 693 N N . GLU A 1 95 ? -26.466 -13.483 80.211 1.00 39.44 95 GLU A N 1
ATOM 694 C CA . GLU A 1 95 ? -27.172 -14.612 79.580 1.00 39.44 95 GLU A CA 1
ATOM 695 C C . GLU A 1 95 ? -27.419 -15.630 80.723 1.00 39.44 95 GLU A C 1
ATOM 697 O O . GLU A 1 95 ? -26.616 -15.623 81.670 1.00 39.44 95 GLU A O 1
ATOM 702 N N . PRO A 1 96 ? -28.489 -16.459 80.727 1.00 48.47 96 PRO A N 1
ATOM 703 C CA . PRO A 1 96 ? -28.666 -17.435 79.650 1.00 48.47 96 PRO A CA 1
ATOM 704 C C . PRO A 1 96 ? -30.111 -17.798 79.225 1.00 48.47 96 PRO A C 1
ATOM 706 O O . PRO A 1 96 ? -31.049 -17.772 80.021 1.00 48.47 96 PRO A O 1
ATOM 709 N N . SER A 1 97 ? -30.178 -18.283 77.978 1.00 39.28 97 SER A N 1
ATOM 710 C CA . SER A 1 97 ? -30.949 -19.434 77.452 1.00 39.28 97 SER A CA 1
ATOM 711 C C . SER A 1 97 ? -32.481 -19.363 77.391 1.00 39.28 97 SER A C 1
ATOM 713 O O . SER A 1 97 ? -33.146 -19.400 78.416 1.00 39.28 97 SER A O 1
ATOM 715 N N . ASP A 1 98 ? -33.034 -19.441 76.171 1.00 37.88 98 ASP A N 1
ATOM 716 C CA . ASP A 1 98 ? -33.720 -20.663 75.722 1.00 37.88 98 ASP A CA 1
ATOM 717 C C . ASP A 1 98 ? -33.954 -20.701 74.198 1.00 37.88 98 ASP A C 1
ATOM 719 O O . ASP A 1 98 ? -34.189 -19.701 73.524 1.00 37.88 98 ASP A O 1
ATOM 723 N N . VAL A 1 99 ? -33.816 -21.912 73.669 1.00 48.56 99 VAL A N 1
ATOM 724 C CA . VAL A 1 99 ? -33.897 -22.335 72.269 1.00 48.56 99 VAL A CA 1
ATOM 725 C C . VAL A 1 99 ? -35.333 -22.313 71.728 1.00 48.56 99 VAL A C 1
ATOM 727 O O . VAL A 1 99 ? -36.211 -22.883 72.363 1.00 48.56 99 VAL A O 1
ATOM 730 N N . ALA A 1 100 ? -35.561 -21.748 70.533 1.00 41.81 100 ALA A N 1
ATOM 731 C CA . ALA A 1 100 ? -36.442 -22.300 69.484 1.00 41.81 100 ALA A CA 1
ATOM 732 C C . ALA A 1 100 ? -36.668 -21.320 68.311 1.00 41.81 100 ALA A C 1
ATOM 734 O O . ALA A 1 100 ? -36.844 -20.123 68.504 1.00 41.81 100 ALA A O 1
ATOM 735 N N . ASP A 1 101 ? -36.772 -21.902 67.113 1.00 42.56 101 ASP A N 1
ATOM 736 C CA . ASP A 1 101 ? -37.344 -21.347 65.874 1.00 42.56 101 ASP A CA 1
ATOM 737 C C . ASP A 1 101 ? -36.430 -20.479 64.984 1.00 42.56 101 ASP A C 1
ATOM 739 O O . ASP A 1 101 ? -36.690 -19.317 64.681 1.00 42.56 101 ASP A O 1
ATOM 743 N N . MET A 1 102 ? -35.373 -21.105 64.451 1.00 47.44 102 MET A N 1
ATOM 744 C CA . MET A 1 102 ? -34.767 -20.688 63.177 1.00 47.44 102 MET A CA 1
ATOM 745 C C . MET A 1 102 ? -35.704 -21.078 62.024 1.00 47.44 102 MET A C 1
ATOM 747 O O . MET A 1 102 ? -35.455 -22.034 61.292 1.00 47.44 102 MET A O 1
ATOM 751 N N . LYS A 1 103 ? -36.812 -20.347 61.887 1.00 44.06 103 LYS A N 1
ATOM 752 C CA . LYS A 1 103 ? -37.618 -20.341 60.667 1.00 44.06 103 LYS A CA 1
ATOM 753 C C . LYS A 1 103 ? -36.955 -19.422 59.650 1.00 44.06 103 LYS A C 1
ATOM 755 O O . LYS A 1 103 ? -36.721 -18.253 59.945 1.00 44.06 103 LYS A O 1
ATOM 760 N N . ASP A 1 104 ? -36.676 -19.984 58.478 1.00 52.31 104 ASP A N 1
ATOM 761 C CA . ASP A 1 104 ? -36.493 -19.330 57.181 1.00 52.31 104 ASP A CA 1
ATOM 762 C C . ASP A 1 104 ? -36.733 -17.810 57.195 1.00 52.31 104 ASP A C 1
ATOM 764 O O . ASP A 1 104 ? -37.851 -17.337 56.975 1.00 52.31 104 ASP A O 1
ATOM 768 N N . GLN A 1 105 ? -35.678 -17.023 57.433 1.00 46.47 105 GLN A N 1
ATOM 769 C CA . GLN A 1 105 ? -35.715 -15.610 57.077 1.00 46.47 105 GLN A CA 1
ATOM 770 C C . GLN A 1 105 ? -35.476 -15.510 55.566 1.00 46.47 105 GLN A C 1
ATOM 772 O O . GLN A 1 105 ? -34.377 -15.833 55.106 1.00 46.47 105 GLN A O 1
ATOM 777 N N . PRO A 1 106 ? -36.459 -15.056 54.766 1.00 49.81 106 PRO A N 1
ATOM 778 C CA . PRO A 1 106 ? -36.165 -14.668 53.397 1.00 49.81 106 PRO A CA 1
ATOM 779 C C . PRO A 1 106 ? -35.162 -13.504 53.454 1.00 49.81 106 PRO A C 1
ATOM 781 O O . PRO A 1 106 ? -35.316 -12.637 54.321 1.00 49.81 106 PRO A O 1
ATOM 784 N N . PRO A 1 107 ? -34.158 -13.414 52.560 1.00 53.50 107 PRO A N 1
ATOM 785 C CA . PRO A 1 107 ? -33.361 -12.199 52.428 1.00 53.50 107 PRO A CA 1
ATOM 786 C C . PRO A 1 107 ? -34.273 -11.100 51.863 1.00 53.50 107 PRO A C 1
ATOM 788 O O . PRO A 1 107 ? -34.350 -10.871 50.660 1.00 53.50 107 PRO A O 1
ATOM 791 N N . SER A 1 108 ? -35.057 -10.478 52.740 1.00 61.78 108 SER A N 1
ATOM 792 C CA . SER A 1 108 ? -36.148 -9.571 52.400 1.00 61.78 108 SER A CA 1
ATOM 793 C C . SER A 1 108 ? -35.796 -8.145 52.793 1.00 61.78 108 SER A C 1
ATOM 795 O O . SER A 1 108 ? -36.526 -7.496 53.535 1.00 61.78 108 SER A O 1
ATOM 797 N N . THR A 1 109 ? -34.700 -7.637 52.245 1.00 62.34 109 THR A N 1
ATOM 798 C CA . THR A 1 109 ? -34.583 -6.222 51.890 1.00 62.34 109 THR A CA 1
ATOM 799 C C . THR A 1 109 ? -33.668 -6.114 50.668 1.00 62.34 109 THR A C 1
ATOM 801 O O . THR A 1 109 ? -32.517 -6.547 50.729 1.00 62.34 109 THR A O 1
ATOM 804 N N . PRO A 1 110 ? -34.141 -5.579 49.526 1.00 64.00 110 PRO A N 1
ATOM 805 C CA . PRO A 1 110 ? -33.238 -5.257 48.431 1.00 64.00 110 PRO A CA 1
ATOM 806 C C . PRO A 1 110 ? -32.220 -4.211 48.920 1.00 64.00 110 PRO A C 1
ATOM 808 O O . PRO A 1 110 ? -32.609 -3.284 49.642 1.00 64.00 110 PRO A O 1
ATOM 811 N N . PRO A 1 111 ? -30.929 -4.344 48.559 1.00 62.84 111 PRO A N 1
ATOM 812 C CA . PRO A 1 111 ? -29.898 -3.401 48.971 1.00 62.84 111 PRO A CA 1
ATOM 813 C C . PRO A 1 1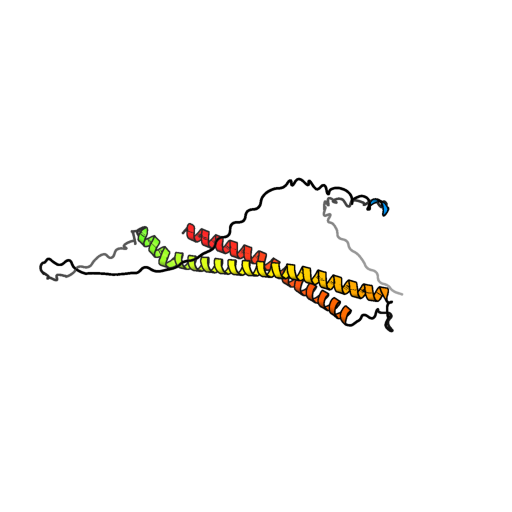11 ? -30.291 -1.979 48.565 1.00 62.84 111 PRO A C 1
ATOM 815 O O . PRO A 1 111 ? -30.877 -1.751 47.502 1.00 62.84 111 PRO A O 1
ATOM 818 N N . THR A 1 112 ? -29.980 -1.001 49.417 1.00 75.50 112 THR A N 1
ATOM 819 C CA . THR A 1 112 ? -30.212 0.410 49.094 1.00 75.50 112 THR A CA 1
ATOM 820 C C . THR A 1 112 ? -29.530 0.752 47.774 1.00 75.50 112 THR A C 1
ATOM 822 O O . THR A 1 112 ? -28.456 0.237 47.469 1.00 75.50 112 THR A O 1
ATOM 825 N N . ARG A 1 113 ? -30.136 1.655 46.988 1.00 73.38 113 ARG A N 1
ATOM 826 C CA . ARG A 1 113 ? -29.626 2.077 45.670 1.00 73.38 113 ARG A CA 1
ATOM 827 C C . ARG A 1 113 ? -28.124 2.373 45.690 1.00 73.38 113 ARG A C 1
ATOM 829 O O . ARG A 1 113 ? -27.433 2.043 44.737 1.00 73.38 113 ARG A O 1
ATOM 836 N N . THR A 1 114 ? -27.631 2.970 46.772 1.00 72.75 114 THR A N 1
ATOM 837 C CA . THR A 1 114 ? -26.212 3.269 46.978 1.00 72.75 114 THR A CA 1
ATOM 838 C C . THR A 1 114 ? -25.361 2.002 47.068 1.00 72.75 114 THR A C 1
ATOM 840 O O . THR A 1 114 ? -24.394 1.893 46.326 1.00 72.75 114 THR A O 1
ATOM 843 N N . ILE A 1 115 ? -25.760 1.027 47.891 1.00 70.88 115 ILE A N 1
ATOM 844 C CA . ILE A 1 115 ? -25.047 -0.246 48.079 1.00 70.88 115 ILE A CA 1
ATOM 845 C C . ILE A 1 115 ? -25.104 -1.086 46.797 1.00 70.88 115 ILE A C 1
ATOM 847 O O . ILE A 1 115 ? -24.076 -1.568 46.341 1.00 70.88 115 ILE A O 1
ATOM 851 N N . ALA A 1 116 ? -26.267 -1.176 46.144 1.00 66.12 116 ALA A N 1
ATOM 852 C CA . ALA A 1 116 ? -26.418 -1.890 44.872 1.00 66.12 116 ALA A CA 1
ATOM 853 C C . ALA A 1 116 ? -25.561 -1.277 43.745 1.00 66.12 116 ALA A C 1
ATOM 855 O O . ALA A 1 116 ? -24.978 -1.989 42.928 1.00 66.12 116 ALA A O 1
ATOM 856 N N . PHE A 1 117 ? -25.454 0.055 43.704 1.00 66.94 117 PHE A N 1
ATOM 857 C CA . PHE A 1 117 ? -24.625 0.762 42.727 1.00 66.94 117 PHE A CA 1
ATOM 858 C C . PHE A 1 117 ? -23.127 0.621 43.023 1.00 66.94 117 PHE A C 1
ATOM 860 O O . PHE A 1 117 ? -22.317 0.558 42.100 1.00 66.94 117 PHE A O 1
ATOM 867 N N . GLU A 1 118 ? -22.752 0.564 44.299 1.00 65.31 118 GLU A N 1
ATOM 868 C CA . GLU A 1 118 ? -21.377 0.363 44.754 1.00 65.31 118 GLU A CA 1
ATOM 869 C C . GLU A 1 118 ? -20.909 -1.079 44.506 1.00 65.31 118 GLU A C 1
ATOM 871 O O . GLU A 1 118 ? -19.821 -1.283 43.976 1.00 65.31 118 GLU A O 1
ATOM 876 N N . GLU A 1 119 ? -21.775 -2.066 44.733 1.00 64.19 119 GLU A N 1
ATOM 877 C CA . GLU A 1 119 ? -21.529 -3.480 44.439 1.00 64.19 119 GLU A CA 1
ATOM 878 C C . GLU A 1 119 ? -21.449 -3.745 42.920 1.00 64.19 119 GLU A C 1
ATOM 880 O O . GLU A 1 119 ? -20.533 -4.425 42.444 1.00 64.19 119 GLU A O 1
ATOM 885 N N . PHE A 1 120 ? -22.319 -3.113 42.116 1.00 65.06 120 PHE A N 1
ATOM 886 C CA . PHE A 1 120 ? -22.235 -3.128 40.647 1.00 65.06 120 PHE A CA 1
ATOM 887 C C . PHE A 1 120 ? -20.931 -2.494 40.137 1.00 65.06 120 PHE A C 1
ATOM 889 O O . PHE A 1 120 ? -20.261 -3.051 39.259 1.00 65.06 120 PHE A O 1
ATOM 896 N N . LYS A 1 121 ? -20.528 -1.368 40.739 1.00 65.88 121 LYS A N 1
ATOM 897 C CA . LYS A 1 121 ? -19.217 -0.735 40.549 1.00 65.88 121 LYS A CA 1
ATOM 898 C C . LYS A 1 121 ? -18.045 -1.545 41.097 1.00 65.88 121 LYS A C 1
ATOM 900 O O . LYS A 1 121 ? -16.926 -1.116 40.858 1.00 65.88 121 LYS A O 1
ATOM 905 N N . GLN A 1 122 ? -18.252 -2.644 41.819 1.00 63.84 122 GLN A N 1
ATOM 906 C CA . GLN A 1 122 ? -17.178 -3.450 42.413 1.00 63.84 122 GLN A CA 1
ATOM 907 C C . GLN A 1 122 ? -17.032 -4.846 41.791 1.00 63.84 122 GLN A C 1
ATOM 909 O O . GLN A 1 122 ? -15.971 -5.450 41.915 1.00 63.84 122 GLN A O 1
ATOM 914 N N . THR A 1 123 ? -18.025 -5.356 41.058 1.00 69.31 123 THR A N 1
ATOM 915 C CA . THR A 1 123 ? -17.956 -6.703 40.453 1.00 69.31 123 THR A CA 1
ATOM 916 C C . THR A 1 123 ? -18.276 -6.704 38.960 1.00 69.31 123 THR A C 1
ATOM 918 O O . THR A 1 123 ? -17.374 -6.660 38.117 1.00 69.31 123 THR A O 1
ATOM 921 N N . ARG A 1 124 ? -19.563 -6.765 38.599 1.00 76.56 124 ARG A N 1
ATOM 922 C CA . ARG A 1 124 ? -20.009 -7.007 37.216 1.00 76.56 124 ARG A CA 1
ATOM 923 C C . ARG A 1 124 ? -19.775 -5.808 36.296 1.00 76.56 124 ARG A C 1
ATOM 925 O O . ARG A 1 124 ? -19.333 -5.992 35.161 1.00 76.56 124 ARG A O 1
ATOM 932 N N . GLY A 1 125 ? -20.022 -4.594 36.786 1.00 80.00 125 GLY A N 1
ATOM 933 C CA . GLY A 1 125 ? -19.792 -3.357 36.043 1.00 80.00 125 GLY A CA 1
ATOM 934 C C . GLY A 1 125 ? -18.307 -3.097 35.782 1.00 80.00 125 GLY A C 1
ATOM 935 O O . GLY A 1 125 ? -17.953 -2.686 34.680 1.00 80.00 125 GLY A O 1
ATOM 936 N N . LEU A 1 126 ? -17.415 -3.414 36.734 1.00 82.19 126 LEU A N 1
ATOM 937 C CA . LEU A 1 126 ? -15.961 -3.283 36.532 1.00 82.19 126 LEU A CA 1
ATOM 938 C C . LEU A 1 126 ? -15.427 -4.243 35.485 1.00 82.19 126 LEU A C 1
ATOM 940 O O . LEU A 1 126 ? -14.661 -3.827 34.619 1.00 82.19 126 LEU A O 1
ATOM 944 N N . ASN A 1 127 ? -15.815 -5.518 35.556 1.00 86.19 127 ASN A N 1
ATOM 945 C CA . ASN A 1 127 ? -15.363 -6.507 34.584 1.00 86.19 127 ASN A CA 1
ATOM 946 C C . ASN A 1 127 ? -15.837 -6.135 33.169 1.00 86.19 127 ASN A C 1
ATOM 948 O O . ASN A 1 127 ? -15.034 -6.105 32.236 1.00 86.19 127 ASN A O 1
ATOM 952 N N . LEU A 1 128 ? -17.106 -5.737 33.029 1.00 87.50 128 LEU A N 1
ATOM 953 C CA . LEU A 1 128 ? -17.649 -5.276 31.754 1.00 87.50 128 LEU A CA 1
ATOM 954 C C . LEU A 1 128 ? -16.967 -3.989 31.260 1.00 87.50 128 LEU A C 1
ATOM 956 O O . LEU A 1 128 ? -16.686 -3.870 30.068 1.00 87.50 128 LEU A O 1
ATOM 960 N N . ASN A 1 129 ? -16.651 -3.049 32.156 1.00 89.44 129 ASN A N 1
ATOM 961 C CA . ASN A 1 129 ? -15.909 -1.835 31.817 1.00 89.44 129 ASN A CA 1
ATOM 962 C C . ASN A 1 129 ? -14.465 -2.139 31.384 1.00 89.44 129 ASN A C 1
ATOM 964 O O . ASN A 1 129 ? -13.974 -1.530 30.437 1.00 89.44 129 ASN A O 1
ATOM 968 N N . LYS A 1 130 ? -13.798 -3.116 32.010 1.00 93.31 130 LYS A N 1
ATOM 969 C CA . LYS A 1 130 ? -12.468 -3.575 31.586 1.00 93.31 130 LYS A CA 1
ATOM 970 C C . LYS A 1 130 ? -12.509 -4.116 30.154 1.00 93.31 130 LYS A C 1
ATOM 972 O O . LYS A 1 130 ? -11.737 -3.656 29.319 1.00 93.31 130 LYS A O 1
ATOM 977 N N . ILE A 1 131 ? -13.457 -5.010 29.858 1.00 92.88 131 ILE A N 1
ATOM 978 C CA . ILE A 1 131 ? -13.656 -5.565 28.507 1.00 92.88 131 ILE A CA 1
ATOM 979 C C . ILE A 1 131 ? -13.982 -4.452 27.499 1.00 92.88 131 ILE A C 1
ATOM 981 O O . ILE A 1 131 ? -13.483 -4.447 26.377 1.00 92.88 131 ILE A O 1
ATOM 985 N N . TYR A 1 132 ? -14.807 -3.477 27.888 1.00 93.94 132 TYR A N 1
ATOM 986 C CA . TYR A 1 132 ? -15.134 -2.330 27.041 1.00 93.94 132 TYR A CA 1
ATOM 987 C C . TYR A 1 132 ? -13.898 -1.494 26.675 1.00 93.94 132 TYR A C 1
ATOM 989 O O . TYR A 1 132 ? -13.741 -1.118 25.511 1.00 93.94 132 TYR A O 1
ATOM 997 N N . LEU A 1 133 ? -13.027 -1.206 27.648 1.00 95.19 133 LEU A N 1
ATOM 998 C CA . LEU A 1 133 ? -11.797 -0.448 27.419 1.00 95.19 133 LEU A CA 1
ATOM 999 C C . LEU A 1 133 ? -10.816 -1.215 26.527 1.00 95.19 133 LEU A C 1
ATOM 1001 O O . LEU A 1 133 ? -10.286 -0.631 25.585 1.00 95.19 133 LEU A O 1
ATOM 1005 N N . GLU A 1 134 ? -10.651 -2.516 26.758 1.00 96.00 134 GLU A N 1
ATOM 1006 C CA . GLU A 1 134 ? -9.827 -3.392 25.918 1.00 96.00 134 GLU A CA 1
ATOM 1007 C C . GLU A 1 134 ? -10.339 -3.428 24.469 1.00 96.00 134 GLU A C 1
ATOM 1009 O O . GLU A 1 134 ? -9.589 -3.181 23.527 1.00 96.00 134 GLU A O 1
ATOM 1014 N N . ASN A 1 135 ? -11.649 -3.605 24.269 1.00 96.56 135 ASN A N 1
ATOM 1015 C CA . ASN A 1 135 ? -12.256 -3.562 22.937 1.00 96.56 135 ASN A CA 1
ATOM 1016 C C . ASN A 1 135 ? -12.060 -2.202 22.249 1.00 96.56 135 ASN A C 1
ATOM 1018 O O . ASN A 1 135 ? -11.863 -2.138 21.032 1.00 96.56 135 ASN A O 1
ATOM 1022 N N . LYS A 1 136 ? -12.100 -1.102 23.011 1.00 97.81 136 LYS A N 1
ATOM 1023 C CA . LYS A 1 136 ? -11.802 0.238 22.494 1.00 97.81 136 LYS A CA 1
ATOM 1024 C C . LYS A 1 136 ? -10.348 0.383 22.063 1.00 97.81 136 LYS A C 1
ATOM 1026 O O . LYS A 1 136 ? -10.095 0.991 21.022 1.00 97.81 136 LYS A O 1
ATOM 1031 N N . GLU A 1 137 ? -9.415 -0.154 22.838 1.00 98.06 137 GLU A N 1
ATOM 1032 C CA . GLU A 1 137 ? -7.992 -0.141 22.510 1.00 98.06 137 GLU A CA 1
ATOM 1033 C C . GLU A 1 137 ? -7.707 -0.961 21.247 1.00 98.06 137 GLU A C 1
ATOM 1035 O O . GLU A 1 137 ? -7.081 -0.452 20.314 1.00 98.06 137 GLU A O 1
ATOM 1040 N N . ILE A 1 138 ? -8.257 -2.176 21.153 1.00 97.62 138 ILE A N 1
ATOM 1041 C CA . ILE A 1 138 ? -8.157 -3.024 19.957 1.00 97.62 138 ILE A CA 1
ATOM 1042 C C . ILE A 1 138 ? -8.710 -2.284 18.736 1.00 97.62 138 ILE A C 1
ATOM 1044 O O . ILE A 1 138 ? -8.047 -2.206 17.701 1.00 97.62 138 ILE A O 1
ATOM 1048 N N . LEU A 1 139 ? -9.895 -1.679 18.856 1.00 98.12 139 LEU A N 1
ATOM 1049 C CA . LEU A 1 139 ? -10.507 -0.903 17.779 1.00 98.12 139 LEU A CA 1
ATOM 1050 C C . LEU A 1 139 ? -9.618 0.269 17.335 1.00 98.12 139 LEU A C 1
ATOM 1052 O O . LEU A 1 139 ? -9.481 0.515 16.135 1.00 98.12 139 LEU A O 1
ATOM 1056 N N . ALA A 1 140 ? -9.022 1.000 18.278 1.00 98.38 140 ALA A N 1
ATOM 1057 C CA . ALA A 1 140 ? -8.117 2.105 17.974 1.00 98.38 140 ALA A CA 1
ATOM 1058 C C . ALA A 1 140 ? -6.845 1.616 17.264 1.00 98.38 140 ALA A C 1
ATOM 1060 O O . ALA A 1 140 ? -6.447 2.197 16.252 1.00 98.38 140 ALA A O 1
ATOM 1061 N N . SER A 1 141 ? -6.255 0.516 17.739 1.00 98.31 141 SER A N 1
ATOM 1062 C CA . SER A 1 141 ? -5.091 -0.127 17.122 1.00 98.31 141 SER A CA 1
ATOM 1063 C C . SER A 1 141 ? -5.387 -0.573 15.687 1.00 98.31 141 SER A C 1
ATOM 1065 O O . SER A 1 141 ? -4.652 -0.222 14.764 1.00 98.31 141 SER A O 1
ATOM 1067 N N . LYS A 1 142 ? -6.520 -1.246 15.459 1.00 98.19 142 LYS A N 1
ATOM 1068 C CA . LYS A 1 142 ? -6.948 -1.688 14.123 1.00 98.19 142 LYS A CA 1
ATOM 1069 C C . LYS A 1 142 ? -7.223 -0.512 13.185 1.00 98.19 142 LYS A C 1
ATOM 1071 O O . LYS A 1 142 ? -6.775 -0.531 12.042 1.00 98.19 142 LYS A O 1
ATOM 1076 N N . LYS A 1 143 ? -7.875 0.558 13.662 1.00 98.38 143 LYS A N 1
ATOM 1077 C CA . LYS A 1 143 ? -8.068 1.800 12.884 1.00 98.38 143 LYS A CA 1
ATOM 1078 C C . LYS A 1 143 ? -6.741 2.450 12.492 1.00 98.38 143 LYS A C 1
ATOM 1080 O O . LYS A 1 143 ? -6.620 2.941 11.371 1.00 98.38 143 LYS A O 1
ATOM 1085 N N . LYS A 1 144 ? -5.750 2.437 13.389 1.00 98.50 144 LYS A N 1
ATOM 1086 C CA . LYS A 1 144 ? -4.401 2.926 13.091 1.00 98.50 144 LYS A CA 1
ATOM 1087 C C . LYS A 1 144 ? -3.737 2.079 12.001 1.00 98.50 144 LYS A C 1
ATOM 1089 O O . LYS A 1 144 ? -3.329 2.644 10.993 1.00 98.50 144 LYS A O 1
ATOM 1094 N N . GLN A 1 145 ? -3.724 0.753 12.151 1.00 98.12 145 GLN A N 1
ATOM 1095 C CA . GLN A 1 145 ? -3.173 -0.172 11.148 1.00 98.12 145 GLN A CA 1
ATOM 1096 C C . GLN A 1 145 ? -3.836 0.009 9.777 1.00 98.12 145 GLN A C 1
ATOM 1098 O O . GLN A 1 145 ? -3.153 0.093 8.763 1.00 98.12 145 GLN A O 1
ATOM 1103 N N . PHE A 1 146 ? -5.161 0.160 9.741 1.00 98.50 146 PHE A N 1
ATOM 1104 C CA . PHE A 1 146 ? -5.902 0.429 8.509 1.00 98.50 146 PHE A CA 1
ATOM 1105 C C . PHE A 1 146 ? -5.475 1.740 7.833 1.00 98.50 146 PHE A C 1
ATOM 1107 O O . PHE A 1 146 ? -5.332 1.785 6.612 1.00 98.50 146 PHE A O 1
ATOM 1114 N N . ALA A 1 147 ? -5.257 2.807 8.609 1.00 98.25 147 ALA A N 1
ATOM 1115 C CA . ALA A 1 147 ? -4.782 4.084 8.081 1.00 98.25 147 ALA A CA 1
ATOM 1116 C C . ALA A 1 147 ? -3.326 4.008 7.590 1.00 98.25 147 ALA A C 1
ATOM 1118 O O . ALA A 1 147 ? -3.003 4.576 6.546 1.00 98.25 147 ALA A O 1
ATOM 1119 N N . ASP A 1 148 ? -2.461 3.299 8.318 1.00 98.06 148 ASP A N 1
ATOM 1120 C CA . ASP A 1 148 ? -1.069 3.055 7.931 1.00 98.06 148 ASP A CA 1
ATOM 1121 C C . ASP A 1 148 ? -1.000 2.278 6.611 1.00 98.06 148 ASP A C 1
ATOM 1123 O O . ASP A 1 148 ? -0.345 2.724 5.668 1.00 98.06 148 ASP A O 1
ATOM 1127 N N . LEU A 1 149 ? -1.763 1.191 6.499 1.00 97.81 149 LEU A N 1
ATOM 1128 C CA . LEU A 1 149 ? -1.815 0.365 5.297 1.00 97.81 149 LEU A CA 1
ATOM 1129 C C . LEU A 1 149 ? -2.423 1.123 4.109 1.00 97.81 149 LEU A C 1
ATOM 1131 O O . LEU A 1 149 ? -1.902 1.052 3.002 1.00 97.81 149 LEU A O 1
ATOM 1135 N N . ALA A 1 150 ? -3.456 1.946 4.330 1.00 98.19 150 ALA A N 1
ATOM 1136 C CA . ALA A 1 150 ? -4.007 2.812 3.286 1.00 98.19 150 ALA A CA 1
ATOM 1137 C C . ALA A 1 150 ? -2.967 3.806 2.735 1.00 98.19 150 ALA A C 1
ATOM 1139 O O . ALA A 1 150 ? -2.919 4.052 1.527 1.00 98.19 150 ALA A O 1
ATOM 1140 N N . ARG A 1 151 ? -2.124 4.379 3.608 1.00 98.38 151 ARG A N 1
ATOM 1141 C CA . ARG A 1 151 ? -1.005 5.237 3.186 1.00 98.38 151 ARG A CA 1
ATOM 1142 C C . ARG A 1 151 ? 0.039 4.445 2.406 1.00 98.38 151 ARG A C 1
ATOM 1144 O O . ARG A 1 151 ? 0.427 4.898 1.332 1.00 98.38 151 ARG A O 1
ATOM 1151 N N . GLY A 1 152 ? 0.426 3.269 2.903 1.00 98.19 152 GLY A N 1
ATOM 1152 C CA . GLY A 1 152 ? 1.355 2.359 2.226 1.00 98.19 152 GLY A CA 1
ATOM 1153 C C . GLY A 1 152 ? 0.883 1.986 0.820 1.00 98.19 152 GLY A C 1
ATOM 1154 O O . GLY A 1 152 ? 1.622 2.163 -0.140 1.00 98.19 152 GLY A O 1
ATOM 1155 N N . ILE A 1 153 ? -0.388 1.609 0.666 1.00 98.56 153 ILE A N 1
ATOM 1156 C CA . ILE A 1 153 ? -1.007 1.292 -0.630 1.00 98.56 153 ILE A CA 1
ATOM 1157 C C . ILE A 1 153 ? -0.939 2.480 -1.598 1.00 98.56 153 ILE A C 1
ATOM 1159 O O . ILE A 1 153 ? -0.660 2.301 -2.782 1.00 98.56 153 ILE A O 1
ATOM 1163 N N . ASN A 1 154 ? -1.210 3.703 -1.136 1.00 98.19 154 ASN A N 1
ATOM 1164 C CA . ASN A 1 154 ? -1.149 4.883 -2.005 1.00 98.19 154 ASN A CA 1
ATOM 1165 C C . ASN A 1 154 ? 0.287 5.222 -2.427 1.00 98.19 154 ASN A C 1
ATOM 1167 O O . ASN A 1 154 ? 0.510 5.618 -3.574 1.00 98.19 154 ASN A O 1
ATOM 1171 N N . GLN A 1 155 ? 1.255 5.024 -1.531 1.00 98.31 155 GLN A N 1
ATOM 1172 C CA . GLN A 1 155 ? 2.668 5.125 -1.877 1.00 98.31 155 GLN A CA 1
ATOM 1173 C C . GLN A 1 155 ? 3.044 4.061 -2.916 1.00 98.31 155 GLN A C 1
ATOM 1175 O O . GLN A 1 155 ? 3.582 4.400 -3.964 1.00 98.31 155 GLN A O 1
ATOM 1180 N N . MET A 1 156 ? 2.631 2.810 -2.699 1.00 98.06 156 MET A N 1
ATOM 1181 C CA . MET A 1 156 ? 2.866 1.691 -3.613 1.00 98.06 156 MET A CA 1
ATOM 1182 C C . MET A 1 156 ? 2.301 1.953 -5.014 1.00 98.06 156 MET A C 1
ATOM 1184 O O . MET A 1 156 ? 2.968 1.680 -6.003 1.00 98.06 156 MET A O 1
ATOM 1188 N N . LYS A 1 157 ? 1.099 2.538 -5.128 1.00 98.38 157 LYS A N 1
ATOM 1189 C CA . LYS A 1 157 ? 0.540 2.962 -6.428 1.00 98.38 157 LYS A CA 1
ATOM 1190 C C . LYS A 1 157 ? 1.464 3.944 -7.143 1.00 98.38 157 LYS A C 1
ATOM 1192 O O . LYS A 1 157 ? 1.744 3.775 -8.323 1.00 98.38 157 LYS A O 1
ATOM 1197 N N . THR A 1 158 ? 1.959 4.936 -6.406 1.00 98.56 158 THR A N 1
ATOM 1198 C CA . THR A 1 158 ? 2.880 5.944 -6.942 1.00 98.56 158 THR A CA 1
ATOM 1199 C C . THR A 1 158 ? 4.188 5.303 -7.406 1.00 98.56 158 THR A C 1
ATOM 1201 O O . THR A 1 158 ? 4.709 5.664 -8.458 1.00 98.56 158 THR A O 1
ATOM 1204 N N . ASP A 1 159 ? 4.712 4.343 -6.647 1.00 98.38 159 ASP A N 1
ATOM 1205 C CA . ASP A 1 159 ? 5.954 3.650 -6.986 1.00 98.38 159 ASP A CA 1
ATOM 1206 C C . ASP A 1 159 ? 5.770 2.716 -8.192 1.00 98.38 159 ASP A C 1
ATOM 1208 O O . ASP A 1 159 ? 6.615 2.707 -9.084 1.00 98.38 159 ASP A O 1
ATOM 1212 N N . ILE A 1 160 ? 4.627 2.026 -8.294 1.00 98.69 160 ILE A N 1
ATOM 1213 C CA . ILE A 1 160 ? 4.237 1.252 -9.483 1.00 98.69 160 ILE A CA 1
ATOM 1214 C C . ILE A 1 160 ? 4.184 2.152 -10.719 1.00 98.69 160 ILE A C 1
ATOM 1216 O O . ILE A 1 160 ? 4.729 1.780 -11.756 1.00 98.69 160 ILE A O 1
ATOM 1220 N N . ASP A 1 161 ? 3.543 3.319 -10.630 1.00 98.75 161 ASP A N 1
ATOM 1221 C CA . ASP A 1 161 ? 3.407 4.236 -11.766 1.00 98.75 161 ASP A CA 1
ATOM 1222 C C . ASP A 1 161 ? 4.769 4.778 -12.225 1.00 98.75 161 ASP A C 1
ATOM 1224 O O . ASP A 1 161 ? 5.035 4.844 -13.429 1.00 98.75 161 ASP A O 1
ATOM 1228 N N . LYS A 1 162 ? 5.659 5.105 -11.279 1.00 98.56 162 LYS A N 1
ATOM 1229 C CA . LYS A 1 162 ? 7.039 5.522 -11.572 1.00 98.56 162 LYS A CA 1
ATOM 1230 C C . LYS A 1 162 ? 7.833 4.406 -12.240 1.00 98.56 162 LYS A C 1
ATOM 1232 O O . LYS A 1 162 ? 8.251 4.574 -13.377 1.00 98.56 162 LYS A O 1
ATOM 1237 N N . THR A 1 163 ? 7.953 3.242 -11.598 1.00 98.56 163 THR A N 1
ATOM 1238 C CA . THR A 1 163 ? 8.724 2.110 -12.140 1.00 98.56 163 THR A CA 1
ATOM 1239 C C . THR A 1 163 ? 8.170 1.637 -13.482 1.00 98.56 163 THR A C 1
ATOM 1241 O O . THR A 1 163 ? 8.930 1.263 -14.368 1.00 98.56 163 THR A O 1
ATOM 1244 N N . ARG A 1 164 ? 6.848 1.703 -13.684 1.00 98.62 164 ARG A N 1
ATOM 1245 C CA . ARG A 1 164 ? 6.239 1.446 -14.992 1.00 98.62 164 ARG A CA 1
ATOM 1246 C C . ARG A 1 164 ? 6.691 2.460 -16.040 1.00 98.62 164 ARG A C 1
ATOM 1248 O O . ARG A 1 164 ? 6.981 2.061 -17.159 1.00 98.62 164 ARG A O 1
ATOM 1255 N N . THR A 1 165 ? 6.711 3.744 -15.697 1.00 98.56 165 THR A N 1
ATOM 1256 C CA . THR A 1 165 ? 7.153 4.804 -16.613 1.00 98.56 165 THR A CA 1
ATOM 1257 C C . THR A 1 165 ? 8.621 4.618 -16.987 1.00 98.56 165 THR A C 1
ATOM 1259 O O . THR A 1 165 ? 8.951 4.685 -18.167 1.00 98.56 165 THR A O 1
ATOM 1262 N N . ASP A 1 166 ? 9.472 4.303 -16.011 1.00 98.25 166 ASP A N 1
ATOM 1263 C CA . ASP A 1 166 ? 10.902 4.066 -16.224 1.00 98.25 166 ASP A CA 1
ATOM 1264 C C . ASP A 1 166 ? 11.140 2.830 -17.113 1.00 98.25 166 ASP A C 1
ATOM 1266 O O . ASP A 1 166 ? 11.914 2.883 -18.068 1.00 98.25 166 ASP A O 1
ATOM 1270 N N . ALA A 1 167 ? 10.409 1.734 -16.872 1.00 97.94 167 ALA A N 1
ATOM 1271 C CA . ALA A 1 167 ? 10.487 0.529 -17.701 1.00 97.94 167 ALA A CA 1
ATOM 1272 C C . ALA A 1 167 ? 10.037 0.786 -19.151 1.00 97.94 167 ALA A C 1
ATOM 1274 O O . ALA A 1 167 ? 10.676 0.328 -20.097 1.00 97.94 167 ALA A O 1
ATOM 1275 N N . GLU A 1 168 ? 8.949 1.540 -19.355 1.00 97.75 168 GLU A N 1
ATOM 1276 C CA . GLU A 1 168 ? 8.501 1.904 -20.706 1.00 97.75 168 GLU A CA 1
ATOM 1277 C C . GLU A 1 168 ? 9.480 2.866 -21.396 1.00 97.75 168 GLU A C 1
ATOM 1279 O O . GLU A 1 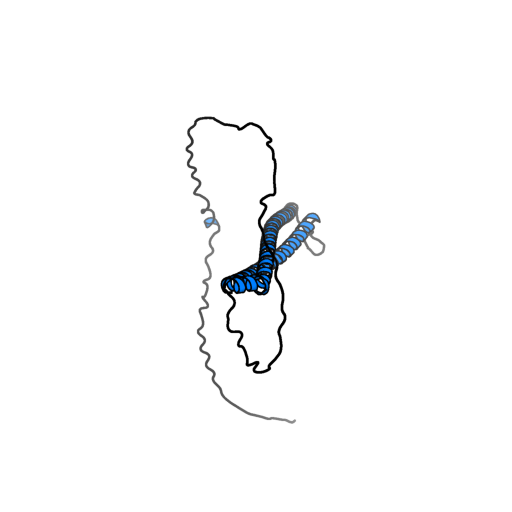168 ? 9.645 2.784 -22.614 1.00 97.75 168 GLU A O 1
ATOM 1284 N N . HIS A 1 169 ? 10.159 3.743 -20.646 1.00 97.62 169 HIS A N 1
ATOM 1285 C CA . HIS A 1 169 ? 11.222 4.589 -21.189 1.00 97.62 169 HIS A CA 1
ATOM 1286 C C . HIS A 1 169 ? 12.366 3.737 -21.741 1.00 97.62 169 HIS A C 1
ATOM 1288 O O . HIS A 1 169 ? 12.703 3.879 -22.914 1.00 97.62 169 HIS A O 1
ATOM 1294 N N . LYS A 1 170 ? 12.886 2.795 -20.944 1.00 95.94 170 LYS A N 1
ATOM 1295 C CA . LYS A 1 170 ? 13.958 1.875 -21.358 1.00 95.94 170 LYS A CA 1
ATOM 1296 C C . LYS A 1 170 ? 13.588 1.044 -22.576 1.00 95.94 170 LYS A C 1
ATOM 1298 O O . LYS A 1 170 ? 14.328 0.982 -23.557 1.00 95.94 170 LYS A O 1
ATOM 1303 N N . LYS A 1 171 ? 12.378 0.490 -22.565 1.00 95.69 171 LYS A N 1
ATOM 1304 C CA . LYS A 1 171 ? 11.826 -0.219 -23.716 1.00 95.69 171 LYS A CA 1
ATOM 1305 C C . LYS A 1 171 ? 11.779 0.669 -24.962 1.00 95.69 171 LYS A C 1
ATOM 1307 O O . LYS A 1 171 ? 12.127 0.215 -26.049 1.00 95.69 171 LYS A O 1
ATOM 1312 N N . ASN A 1 172 ? 11.344 1.922 -24.835 1.00 96.12 172 ASN A N 1
ATOM 1313 C CA . ASN A 1 172 ? 11.290 2.848 -25.963 1.00 96.12 172 ASN A CA 1
ATOM 1314 C C . ASN A 1 172 ? 12.690 3.241 -26.459 1.00 96.12 172 ASN A C 1
ATOM 1316 O O . ASN A 1 172 ? 12.899 3.293 -27.667 1.00 96.12 172 ASN A O 1
ATOM 1320 N N . GLU A 1 173 ? 13.652 3.467 -25.562 1.00 94.62 173 GLU A N 1
ATOM 1321 C CA . GLU A 1 173 ? 15.056 3.696 -25.927 1.00 94.62 173 GLU A CA 1
ATOM 1322 C C . GLU A 1 173 ? 15.595 2.538 -26.771 1.00 94.62 173 GLU A C 1
ATOM 1324 O O . GLU A 1 173 ? 16.089 2.772 -27.877 1.00 94.62 173 GLU A O 1
ATOM 1329 N N . ARG A 1 174 ? 15.386 1.289 -26.333 1.00 94.06 174 ARG A N 1
ATOM 1330 C CA . ARG A 1 174 ? 15.748 0.100 -27.117 1.00 94.06 174 ARG A CA 1
ATOM 1331 C C . ARG A 1 174 ? 15.086 0.104 -28.495 1.00 94.06 174 ARG A C 1
ATOM 1333 O O . ARG A 1 174 ? 15.764 -0.074 -29.500 1.00 94.06 174 ARG A O 1
ATOM 1340 N N . LEU A 1 175 ? 13.780 0.366 -28.569 1.00 93.44 175 LEU A N 1
ATOM 1341 C CA . LEU A 1 175 ? 13.059 0.424 -29.847 1.00 93.44 175 LEU A CA 1
ATOM 1342 C C . LEU A 1 175 ? 13.612 1.502 -30.792 1.00 93.44 175 LEU A C 1
ATOM 1344 O O . LEU A 1 175 ? 13.630 1.299 -32.004 1.00 93.44 175 LEU A O 1
ATOM 1348 N N . THR A 1 176 ? 14.079 2.633 -30.257 1.00 94.50 176 THR A N 1
ATOM 1349 C CA . THR A 1 176 ? 14.691 3.700 -31.065 1.00 94.50 176 THR A CA 1
ATOM 1350 C C . THR A 1 176 ? 16.116 3.385 -31.517 1.00 94.50 176 THR A C 1
ATOM 1352 O O . THR A 1 176 ? 16.501 3.803 -32.607 1.00 94.50 176 THR A O 1
ATOM 1355 N N . MET A 1 177 ? 16.891 2.651 -30.713 1.00 91.06 177 MET A N 1
ATOM 1356 C CA . MET A 1 177 ? 18.260 2.241 -31.049 1.00 91.06 177 MET A CA 1
ATOM 1357 C C . MET A 1 177 ? 18.310 0.981 -31.929 1.00 91.06 177 MET A C 1
ATOM 1359 O O . MET A 1 177 ? 19.327 0.728 -32.574 1.00 91.06 177 MET A O 1
ATOM 1363 N N . GLY A 1 178 ? 17.206 0.234 -31.996 1.00 88.94 178 GLY A N 1
ATOM 1364 C CA . GLY A 1 178 ? 17.080 -1.033 -32.710 1.00 88.94 178 GLY A CA 1
ATOM 1365 C C . GLY A 1 178 ? 17.030 -2.222 -31.750 1.00 88.94 178 GLY A C 1
ATOM 1366 O O . GLY A 1 178 ? 17.664 -2.223 -30.696 1.00 88.94 178 GLY A O 1
ATOM 1367 N N . GLU A 1 179 ? 16.255 -3.247 -32.109 1.00 88.56 179 GLU A N 1
ATOM 1368 C CA . GLU A 1 179 ? 16.118 -4.451 -31.288 1.00 88.56 179 GLU A CA 1
ATOM 1369 C C . GLU A 1 179 ? 17.217 -5.469 -31.594 1.00 88.56 179 GLU A C 1
ATOM 1371 O O . GLU A 1 179 ? 17.497 -5.786 -32.752 1.00 88.56 179 GLU A O 1
ATOM 1376 N N . PHE A 1 180 ? 17.797 -6.023 -30.533 1.00 89.62 180 PHE A N 1
ATOM 1377 C CA . PHE A 1 180 ? 18.682 -7.175 -30.611 1.00 89.62 180 PHE A CA 1
ATOM 1378 C C . PHE A 1 180 ? 17.875 -8.431 -30.309 1.00 89.62 180 PHE A C 1
ATOM 1380 O O . PHE A 1 180 ? 17.112 -8.460 -29.343 1.00 89.62 180 PHE A O 1
ATOM 1387 N N . LEU A 1 181 ? 18.040 -9.460 -31.135 1.00 93.62 181 LEU A N 1
ATOM 1388 C CA . LEU A 1 181 ? 17.390 -10.754 -30.955 1.00 93.62 181 LEU A CA 1
ATOM 1389 C C . LEU A 1 181 ? 18.438 -11.809 -30.603 1.00 93.62 181 LEU A C 1
ATOM 1391 O O . LEU A 1 181 ? 19.555 -11.773 -31.124 1.00 93.62 181 LEU A O 1
ATOM 1395 N N . ASN A 1 182 ? 18.082 -12.745 -29.729 1.00 93.25 182 ASN A N 1
ATOM 1396 C CA . ASN A 1 182 ? 18.899 -13.926 -29.464 1.00 93.25 182 ASN A CA 1
ATOM 1397 C C . ASN A 1 182 ? 18.719 -14.989 -30.569 1.00 93.25 182 ASN A C 1
ATOM 1399 O O . ASN A 1 182 ? 17.934 -14.818 -31.503 1.00 93.25 182 ASN A O 1
ATOM 1403 N N . GLU A 1 183 ? 19.431 -16.112 -30.454 1.00 93.75 183 GLU A N 1
ATOM 1404 C CA . GLU A 1 183 ? 19.366 -17.234 -31.41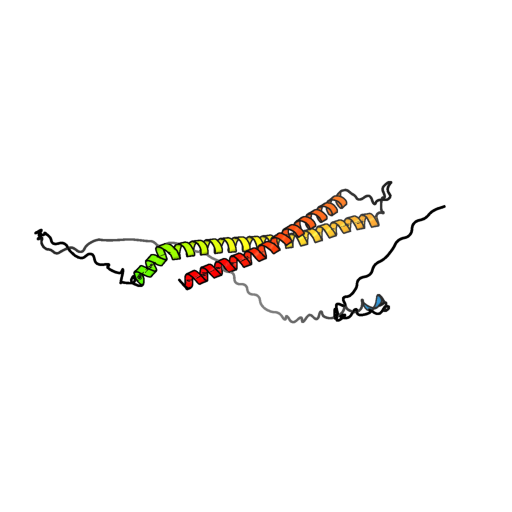1 1.00 93.75 183 GLU A CA 1
ATOM 1405 C C . GLU A 1 183 ? 17.957 -17.841 -31.546 1.00 93.75 183 GLU A C 1
ATOM 1407 O O . GLU A 1 183 ? 17.625 -18.421 -32.579 1.00 93.75 183 GLU A O 1
ATOM 1412 N N . ASN A 1 184 ? 17.107 -17.651 -30.534 1.00 93.69 184 ASN A N 1
ATOM 1413 C CA . ASN A 1 184 ? 15.717 -18.102 -30.512 1.00 93.69 184 ASN A CA 1
ATOM 1414 C C . ASN A 1 184 ? 14.742 -17.057 -31.092 1.00 93.69 184 ASN A C 1
ATOM 1416 O O . ASN A 1 184 ? 13.539 -17.310 -31.154 1.00 93.69 184 ASN A O 1
ATOM 1420 N N . GLY A 1 185 ? 15.235 -15.886 -31.511 1.00 91.56 185 GLY A N 1
ATOM 1421 C CA . GLY A 1 185 ? 14.421 -14.775 -32.006 1.00 91.56 185 GLY A CA 1
ATOM 1422 C C . GLY A 1 185 ? 13.746 -13.941 -30.912 1.00 91.56 185 GLY A C 1
ATOM 1423 O O . GLY A 1 185 ? 12.829 -13.180 -31.215 1.00 91.56 185 GLY A O 1
ATOM 1424 N N . GLU A 1 186 ? 14.164 -14.069 -29.652 1.00 92.56 186 GLU A N 1
ATOM 1425 C CA . GLU A 1 186 ? 13.625 -13.308 -28.520 1.00 92.56 186 GLU A CA 1
ATOM 1426 C C . GLU A 1 186 ? 14.397 -12.000 -28.323 1.00 92.56 186 GLU A C 1
ATOM 1428 O O . GLU A 1 186 ? 15.622 -11.963 -28.459 1.00 92.56 186 GLU A O 1
ATOM 1433 N N . THR A 1 187 ? 13.688 -10.928 -27.964 1.00 92.44 187 THR A N 1
ATOM 1434 C CA . THR A 1 187 ? 14.296 -9.622 -27.693 1.00 92.44 187 THR A CA 1
ATOM 1435 C C . THR A 1 187 ? 15.229 -9.689 -26.490 1.00 92.44 187 THR A C 1
ATOM 1437 O O . THR A 1 187 ? 14.819 -10.043 -25.385 1.00 92.44 187 THR A O 1
ATOM 1440 N N . ILE A 1 188 ? 16.478 -9.286 -26.702 1.00 93.06 188 ILE A N 1
ATOM 1441 C CA . ILE A 1 188 ? 17.469 -9.118 -25.646 1.00 93.06 188 ILE A CA 1
ATOM 1442 C C . ILE A 1 188 ? 17.229 -7.755 -24.991 1.00 93.06 188 ILE A C 1
ATOM 1444 O O . ILE A 1 188 ? 17.219 -6.724 -25.668 1.00 93.06 188 ILE A O 1
ATOM 1448 N N . ILE A 1 189 ? 17.029 -7.768 -23.676 1.00 94.94 189 ILE A N 1
ATOM 1449 C CA . ILE A 1 189 ? 16.893 -6.572 -22.839 1.00 94.94 189 ILE A CA 1
ATOM 1450 C C . ILE A 1 189 ? 18.148 -6.389 -21.989 1.00 94.94 189 ILE A C 1
ATOM 1452 O O . ILE A 1 189 ? 18.845 -7.365 -21.701 1.00 94.94 189 ILE A O 1
ATOM 1456 N N . ASP A 1 190 ? 18.450 -5.146 -21.619 1.00 93.31 190 ASP A N 1
ATOM 1457 C CA . ASP A 1 190 ? 19.568 -4.865 -20.723 1.00 93.31 190 ASP A CA 1
ATOM 1458 C C . ASP A 1 190 ? 19.219 -5.208 -19.263 1.00 93.31 190 ASP A C 1
ATOM 1460 O O . ASP A 1 190 ? 18.068 -5.484 -18.906 1.00 93.31 190 ASP A O 1
ATOM 1464 N N . GLU A 1 191 ? 20.248 -5.252 -18.418 1.00 95.56 191 GLU A N 1
ATOM 1465 C CA . GLU A 1 191 ? 20.100 -5.597 -17.001 1.00 95.56 191 GLU A CA 1
ATOM 1466 C C . GLU A 1 191 ? 19.203 -4.589 -16.267 1.00 95.56 191 GLU A C 1
ATOM 1468 O O . GLU A 1 191 ? 18.336 -4.985 -15.492 1.00 95.56 191 GLU A O 1
ATOM 1473 N N . GLU A 1 192 ? 19.334 -3.298 -16.578 1.00 96.06 192 GLU A N 1
ATOM 1474 C CA . GLU A 1 192 ? 18.558 -2.230 -15.941 1.00 96.06 192 GLU A CA 1
ATOM 1475 C C . GLU A 1 192 ? 17.057 -2.322 -16.275 1.00 96.06 192 GLU A C 1
ATOM 1477 O O . GLU A 1 192 ? 16.203 -2.201 -15.393 1.00 96.06 192 GLU A O 1
ATOM 1482 N N . GLU A 1 193 ? 16.698 -2.582 -17.534 1.00 96.06 193 GLU A N 1
ATOM 1483 C CA . GLU A 1 193 ? 15.316 -2.814 -17.951 1.00 96.06 193 GLU A CA 1
ATOM 1484 C C . GLU A 1 193 ? 14.743 -4.063 -17.279 1.00 96.06 193 GLU A C 1
ATOM 1486 O O . GLU A 1 193 ? 13.608 -4.038 -16.788 1.00 96.06 193 GLU A O 1
ATOM 1491 N N . TYR A 1 194 ? 15.521 -5.147 -17.219 1.00 97.44 194 TYR A N 1
ATOM 1492 C CA . TYR A 1 194 ? 15.104 -6.364 -16.531 1.00 97.44 194 TYR A CA 1
ATOM 1493 C C . TYR A 1 194 ? 14.818 -6.103 -15.045 1.00 97.44 194 TYR A C 1
ATOM 1495 O O . TYR A 1 194 ? 13.767 -6.515 -14.545 1.00 97.44 194 TYR A O 1
ATOM 1503 N N . GLU A 1 195 ? 15.693 -5.373 -14.349 1.00 98.25 195 GLU A N 1
ATOM 1504 C CA . GLU A 1 195 ? 15.500 -4.993 -12.946 1.00 98.25 195 GLU A CA 1
ATOM 1505 C C . GLU A 1 195 ? 14.224 -4.168 -12.739 1.00 98.25 195 GLU A C 1
ATOM 1507 O O . GLU A 1 195 ? 13.448 -4.441 -11.817 1.00 98.25 195 GLU A O 1
ATOM 1512 N N . LEU A 1 196 ? 13.953 -3.194 -13.614 1.00 98.38 196 LEU A N 1
ATOM 1513 C CA . LEU A 1 196 ? 12.731 -2.387 -13.556 1.00 98.38 196 LEU A CA 1
ATOM 1514 C C . LEU A 1 196 ? 11.475 -3.243 -13.760 1.00 98.38 196 LEU A C 1
ATOM 1516 O O . LEU A 1 196 ? 10.485 -3.077 -13.039 1.00 98.38 196 LEU A O 1
ATOM 1520 N N . ILE A 1 197 ? 11.505 -4.189 -14.701 1.00 98.06 197 ILE A N 1
ATOM 1521 C CA . ILE A 1 197 ? 10.396 -5.120 -14.944 1.00 98.06 197 ILE A CA 1
ATOM 1522 C C . ILE A 1 197 ? 10.191 -6.045 -13.737 1.00 98.06 197 ILE A C 1
ATOM 1524 O O . ILE A 1 197 ? 9.051 -6.221 -13.293 1.00 98.06 197 ILE A O 1
ATOM 1528 N N . ALA A 1 198 ? 11.267 -6.611 -13.186 1.00 98.31 198 ALA A N 1
ATOM 1529 C CA . ALA A 1 198 ? 11.216 -7.485 -12.018 1.00 98.31 198 ALA A CA 1
ATOM 1530 C C . ALA A 1 198 ? 10.640 -6.747 -10.802 1.00 98.31 198 ALA A C 1
ATOM 1532 O O . ALA A 1 198 ? 9.665 -7.204 -10.196 1.00 98.31 198 ALA A O 1
ATOM 1533 N N . LYS A 1 199 ? 11.151 -5.544 -10.522 1.00 98.25 199 LYS A N 1
ATOM 1534 C CA . LYS A 1 199 ? 10.646 -4.661 -9.467 1.00 98.25 199 LYS A CA 1
ATOM 1535 C C . LYS A 1 199 ? 9.174 -4.318 -9.673 1.00 98.25 199 LYS A C 1
ATOM 1537 O O . LYS A 1 199 ? 8.391 -4.346 -8.728 1.00 98.25 199 LYS A O 1
ATOM 1542 N N . LEU A 1 200 ? 8.748 -4.038 -10.905 1.00 98.44 200 LEU A N 1
ATOM 1543 C CA . LEU A 1 200 ? 7.342 -3.761 -11.200 1.00 98.44 200 LEU A CA 1
ATOM 1544 C C . LEU A 1 200 ? 6.432 -4.957 -10.870 1.00 98.44 200 LEU A C 1
ATOM 1546 O O . LEU A 1 200 ? 5.308 -4.757 -10.402 1.00 98.44 200 LEU A O 1
ATOM 1550 N N . GLN A 1 201 ? 6.881 -6.192 -11.118 1.00 98.38 201 GLN A N 1
ATOM 1551 C CA . GLN A 1 201 ? 6.126 -7.396 -10.751 1.00 98.38 201 GLN A CA 1
ATOM 1552 C C . GLN A 1 201 ? 6.050 -7.577 -9.234 1.00 98.38 201 GLN A C 1
ATOM 1554 O O . GLN A 1 201 ? 4.966 -7.857 -8.714 1.00 98.38 201 GLN A O 1
ATOM 1559 N N . GLU A 1 202 ? 7.160 -7.358 -8.531 1.00 98.31 202 GLU A N 1
ATOM 1560 C CA . GLU A 1 202 ? 7.219 -7.402 -7.070 1.00 98.31 202 GLU A CA 1
ATOM 1561 C C . GLU A 1 202 ? 6.264 -6.376 -6.444 1.00 98.31 202 GLU A C 1
ATOM 1563 O O . GLU A 1 202 ? 5.380 -6.752 -5.672 1.00 98.31 202 GLU A O 1
ATOM 1568 N N . LEU A 1 203 ? 6.354 -5.103 -6.847 1.00 98.50 203 LEU A N 1
ATOM 1569 C CA . LEU A 1 203 ? 5.495 -4.029 -6.335 1.00 98.50 203 LEU A CA 1
ATOM 1570 C C . LEU A 1 203 ? 4.008 -4.328 -6.572 1.00 98.50 203 LEU A C 1
ATOM 1572 O O . LEU A 1 203 ? 3.178 -4.112 -5.689 1.00 98.50 203 LEU A O 1
ATOM 1576 N N . LYS A 1 204 ? 3.645 -4.884 -7.738 1.00 98.38 204 LYS A N 1
ATOM 1577 C CA . LYS A 1 204 ? 2.268 -5.337 -8.013 1.00 98.38 204 LYS A CA 1
ATOM 1578 C C . LYS A 1 204 ? 1.845 -6.495 -7.109 1.00 98.38 204 LYS A C 1
ATOM 1580 O O . LYS A 1 204 ? 0.672 -6.576 -6.746 1.00 98.38 204 LYS A O 1
ATOM 1585 N N . GLY A 1 205 ? 2.764 -7.402 -6.782 1.00 98.44 205 GLY A N 1
ATOM 1586 C CA . GLY A 1 205 ? 2.543 -8.489 -5.832 1.00 98.44 205 GLY A CA 1
ATOM 1587 C C . GLY A 1 205 ? 2.236 -7.963 -4.434 1.00 98.44 205 GLY A C 1
ATOM 1588 O O . GLY A 1 205 ? 1.179 -8.282 -3.888 1.00 98.44 205 GLY A O 1
ATOM 1589 N N . ILE A 1 206 ? 3.106 -7.097 -3.914 1.00 98.06 206 ILE A N 1
ATOM 1590 C CA . ILE A 1 206 ? 2.950 -6.469 -2.597 1.00 98.06 206 ILE A CA 1
ATOM 1591 C C . ILE A 1 206 ? 1.657 -5.649 -2.549 1.00 98.06 206 ILE A C 1
ATOM 1593 O O . ILE A 1 206 ? 0.860 -5.825 -1.635 1.00 98.06 206 ILE A O 1
ATOM 1597 N N . TYR A 1 207 ? 1.379 -4.838 -3.577 1.00 98.62 207 TYR A N 1
ATOM 1598 C CA . TYR A 1 207 ? 0.144 -4.056 -3.669 1.00 98.62 207 TYR A CA 1
ATOM 1599 C C . TYR A 1 207 ? -1.118 -4.908 -3.505 1.00 98.62 207 TYR A C 1
ATOM 1601 O O . TYR A 1 207 ? -2.025 -4.516 -2.774 1.00 98.62 207 TYR A O 1
ATOM 1609 N N . ARG A 1 208 ? -1.202 -6.056 -4.195 1.00 98.44 208 ARG A N 1
ATOM 1610 C CA . ARG A 1 208 ? -2.372 -6.945 -4.101 1.00 98.44 208 ARG A CA 1
ATOM 1611 C C . ARG A 1 208 ? -2.539 -7.475 -2.680 1.00 98.44 208 ARG A C 1
ATOM 1613 O O . ARG A 1 208 ? -3.622 -7.361 -2.120 1.00 98.44 208 ARG A O 1
ATOM 1620 N N . ASN A 1 209 ? -1.452 -7.975 -2.100 1.00 98.25 209 ASN A N 1
ATOM 1621 C CA . ASN A 1 209 ? -1.440 -8.505 -0.742 1.00 98.25 209 ASN A CA 1
ATOM 1622 C C . ASN A 1 209 ? -1.839 -7.447 0.303 1.00 98.25 209 ASN A C 1
ATOM 1624 O O . ASN A 1 209 ? -2.696 -7.699 1.147 1.00 98.25 209 ASN A O 1
ATOM 1628 N N . ASP A 1 210 ? -1.267 -6.247 0.221 1.00 98.00 210 ASP A N 1
ATOM 1629 C CA . ASP A 1 210 ? -1.582 -5.147 1.136 1.00 98.00 210 ASP A CA 1
ATOM 1630 C C . ASP A 1 210 ? -3.025 -4.667 0.961 1.00 98.00 210 ASP A C 1
ATOM 1632 O O . ASP A 1 210 ? -3.706 -4.350 1.936 1.00 98.00 210 ASP A O 1
ATOM 1636 N N . TYR A 1 211 ? -3.525 -4.633 -0.277 1.00 98.31 211 TYR A N 1
ATOM 1637 C CA . TYR A 1 211 ? -4.910 -4.269 -0.558 1.00 98.31 211 TYR A CA 1
ATOM 1638 C C . TYR A 1 211 ? -5.908 -5.279 0.021 1.00 98.31 211 TYR A C 1
ATOM 1640 O O . TYR A 1 211 ? -6.921 -4.869 0.596 1.00 98.31 211 TYR A O 1
ATOM 1648 N N . ASP A 1 212 ? -5.616 -6.575 -0.085 1.00 98.19 212 ASP A N 1
ATOM 1649 C CA . ASP A 1 212 ? -6.441 -7.631 0.504 1.00 98.19 212 ASP A CA 1
ATOM 1650 C C . ASP A 1 212 ? -6.437 -7.532 2.037 1.00 98.19 212 ASP A C 1
ATOM 1652 O O . ASP A 1 212 ? -7.503 -7.461 2.651 1.00 98.19 212 ASP A O 1
ATOM 1656 N N . GLN A 1 213 ? -5.267 -7.354 2.658 1.00 98.00 213 GLN A N 1
ATOM 1657 C CA . GLN A 1 213 ? -5.167 -7.107 4.103 1.00 98.00 213 GLN A CA 1
ATOM 1658 C C . GLN A 1 213 ? -5.930 -5.849 4.546 1.00 98.00 213 GLN A C 1
ATOM 1660 O O . GLN A 1 213 ? -6.588 -5.837 5.587 1.00 98.00 213 GLN A O 1
ATOM 1665 N N . TRP A 1 214 ? -5.879 -4.772 3.760 1.00 98.19 214 TRP A N 1
ATOM 1666 C CA . TRP A 1 214 ? -6.620 -3.543 4.044 1.00 98.19 214 TRP A CA 1
ATOM 1667 C C . TRP A 1 214 ? -8.134 -3.764 4.005 1.00 98.19 214 TRP A C 1
ATOM 1669 O O . TRP A 1 214 ? -8.873 -3.211 4.830 1.00 98.19 214 TRP A O 1
ATOM 1679 N N . LYS A 1 215 ? -8.604 -4.595 3.071 1.00 98.12 215 LYS A N 1
ATOM 1680 C CA . LYS A 1 215 ? -10.008 -4.990 2.968 1.00 98.12 215 LYS A CA 1
ATOM 1681 C C . LYS A 1 215 ? -10.437 -5.831 4.173 1.00 98.12 215 LYS A C 1
ATOM 1683 O O . LYS A 1 215 ? -11.492 -5.541 4.740 1.00 98.12 215 LYS A O 1
ATOM 1688 N N . ASP A 1 216 ? -9.617 -6.782 4.605 1.00 98.06 216 ASP A N 1
ATOM 1689 C CA . ASP A 1 216 ? -9.901 -7.630 5.768 1.00 98.06 216 ASP A CA 1
ATOM 1690 C C . ASP A 1 216 ? -9.923 -6.815 7.071 1.00 98.06 216 ASP A C 1
ATOM 1692 O O . ASP A 1 216 ? -10.885 -6.886 7.848 1.00 98.06 216 ASP A O 1
ATOM 1696 N N . LEU A 1 217 ? -8.950 -5.914 7.258 1.00 97.94 217 LEU A N 1
ATOM 1697 C CA . LEU A 1 217 ? -8.925 -4.968 8.379 1.00 97.94 217 LEU A CA 1
ATOM 1698 C C . LEU A 1 217 ? -10.187 -4.102 8.438 1.00 97.94 217 LEU A C 1
ATOM 1700 O O . LEU A 1 217 ? -10.664 -3.771 9.525 1.00 97.94 217 LEU A O 1
ATOM 1704 N N . LYS A 1 218 ? -10.769 -3.743 7.288 1.00 97.81 218 LYS A N 1
ATOM 1705 C CA . LYS A 1 218 ? -12.030 -2.992 7.247 1.00 97.81 218 LYS A CA 1
ATOM 1706 C C . LYS A 1 218 ? -13.171 -3.774 7.898 1.00 97.81 218 LYS A C 1
ATOM 1708 O O . LYS A 1 218 ? -13.935 -3.199 8.675 1.00 97.81 218 LYS A O 1
ATOM 1713 N N . SER A 1 219 ? -13.304 -5.065 7.590 1.00 97.94 219 SER A N 1
ATOM 1714 C CA . SER A 1 219 ? -14.301 -5.929 8.235 1.00 97.94 219 SER A CA 1
ATOM 1715 C C . SER A 1 219 ? -14.019 -6.125 9.722 1.00 97.94 219 SER A C 1
ATOM 1717 O O . SER A 1 219 ? -14.951 -6.037 10.522 1.00 97.94 219 SER A O 1
ATOM 1719 N N . GLU A 1 220 ? -12.757 -6.300 10.113 1.00 97.75 220 GLU A N 1
ATOM 1720 C CA . GLU A 1 220 ? -12.376 -6.423 11.523 1.00 97.75 220 GLU A CA 1
ATOM 1721 C C . GLU A 1 220 ? -12.715 -5.162 12.327 1.00 97.75 220 GLU A C 1
ATOM 1723 O O . GLU A 1 220 ? -13.269 -5.254 13.421 1.00 97.75 220 GLU A O 1
ATOM 1728 N N . ILE A 1 221 ? -12.462 -3.970 11.777 1.00 98.38 221 ILE A N 1
ATOM 1729 C CA . ILE A 1 221 ? -12.833 -2.700 12.416 1.00 98.38 221 ILE A CA 1
ATOM 1730 C C . ILE A 1 221 ? -14.342 -2.629 12.650 1.00 98.38 221 ILE A C 1
ATOM 1732 O O . ILE A 1 221 ? -14.769 -2.220 13.731 1.00 98.38 221 ILE A O 1
ATOM 1736 N N . ASN A 1 222 ? -15.151 -3.031 11.666 1.00 97.81 222 ASN A N 1
ATOM 1737 C CA . ASN A 1 222 ? -16.607 -3.055 11.817 1.00 97.81 222 ASN A CA 1
ATOM 1738 C C . ASN A 1 222 ? -17.038 -4.028 12.922 1.00 97.81 222 ASN A C 1
ATOM 1740 O O . ASN A 1 222 ? -17.893 -3.696 13.744 1.00 97.81 222 ASN A O 1
ATOM 1744 N N . TYR A 1 223 ? -16.410 -5.202 12.988 1.00 97.88 223 TYR A N 1
ATOM 1745 C CA . TYR A 1 223 ? -16.659 -6.176 14.045 1.00 97.88 223 TYR A CA 1
ATOM 1746 C C . TYR A 1 223 ? -16.297 -5.629 15.436 1.00 97.88 223 TYR A C 1
ATOM 1748 O O . TYR A 1 223 ? -17.135 -5.634 16.341 1.00 97.88 223 TYR A O 1
ATOM 1756 N N . CYS A 1 224 ? -15.097 -5.066 15.603 1.00 96.56 224 CYS A N 1
ATOM 1757 C CA . CYS A 1 224 ? -14.668 -4.453 16.861 1.00 96.56 224 CYS A CA 1
ATOM 1758 C C . CYS A 1 224 ? -15.571 -3.278 17.264 1.00 96.56 224 CYS A C 1
ATOM 1760 O O . CYS A 1 224 ? -15.907 -3.128 18.438 1.00 96.56 224 CYS A O 1
ATOM 1762 N N . GLN A 1 225 ? -16.022 -2.465 16.304 1.00 97.62 225 GLN A N 1
ATOM 1763 C CA . GLN A 1 225 ? -16.967 -1.379 16.562 1.00 97.62 225 GLN A CA 1
ATOM 1764 C C . GLN A 1 225 ? -18.295 -1.914 17.115 1.00 97.62 225 GLN A C 1
ATOM 1766 O O . GLN A 1 225 ? -18.824 -1.358 18.079 1.00 97.62 225 GLN A O 1
ATOM 1771 N N . ASN A 1 226 ? -18.806 -3.019 16.565 1.00 97.44 226 ASN A N 1
ATOM 1772 C CA . ASN A 1 226 ? -20.020 -3.660 17.064 1.00 97.44 226 ASN A CA 1
ATOM 1773 C C . ASN A 1 226 ? -19.838 -4.224 18.479 1.00 97.44 226 ASN A C 1
ATOM 1775 O O . ASN A 1 226 ? -20.753 -4.104 19.293 1.00 97.44 226 ASN A O 1
ATOM 1779 N N . LEU A 1 227 ? -18.677 -4.802 18.800 1.00 95.69 227 LEU A N 1
ATOM 1780 C CA . LEU A 1 227 ? -18.373 -5.268 20.158 1.00 95.69 227 LEU A CA 1
ATOM 1781 C C . LEU A 1 227 ? -18.343 -4.115 21.168 1.00 95.69 227 LEU A C 1
ATOM 1783 O O . LEU A 1 227 ? -18.963 -4.208 22.227 1.00 95.69 227 LEU A O 1
ATOM 1787 N N . VAL A 1 228 ? -17.688 -3.002 20.822 1.00 96.19 228 VAL A N 1
ATOM 1788 C CA . VAL A 1 228 ? -17.661 -1.790 21.658 1.00 96.19 228 VAL A CA 1
ATOM 1789 C C . VAL A 1 228 ? -19.081 -1.282 21.919 1.00 96.19 228 VAL A C 1
ATOM 1791 O O . VAL A 1 228 ? -19.430 -1.010 23.068 1.00 96.19 228 VAL A O 1
ATOM 1794 N N . ASN A 1 229 ? -19.917 -1.216 20.880 1.00 95.31 229 ASN A N 1
ATOM 1795 C CA . ASN A 1 229 ? -21.303 -0.761 20.998 1.00 95.31 229 ASN A CA 1
ATOM 1796 C C . ASN A 1 229 ? -22.139 -1.691 21.897 1.00 95.31 229 ASN A C 1
ATOM 1798 O O . ASN A 1 229 ? -22.912 -1.214 22.725 1.00 95.31 229 ASN A O 1
ATOM 1802 N N . GLN A 1 230 ? -21.961 -3.013 21.785 1.00 94.19 230 GLN A N 1
ATOM 1803 C CA . GLN A 1 230 ? -22.646 -3.988 22.643 1.00 94.19 230 GLN A CA 1
ATOM 1804 C C . GLN A 1 230 ? -22.247 -3.840 24.113 1.00 94.19 230 GLN A C 1
ATOM 1806 O O . GLN A 1 230 ? -23.112 -3.841 24.989 1.00 94.19 230 GLN A O 1
ATOM 1811 N N . CYS A 1 231 ? -20.952 -3.688 24.398 1.00 91.50 231 CYS A N 1
ATOM 1812 C CA . CYS A 1 231 ? -20.472 -3.444 25.755 1.00 91.50 231 CYS A CA 1
ATOM 1813 C C . CYS A 1 231 ? -21.020 -2.126 26.314 1.00 91.50 231 CYS A C 1
ATOM 1815 O O . CYS A 1 231 ? -21.491 -2.098 27.448 1.00 91.50 231 CYS A O 1
ATOM 1817 N N . GLN A 1 232 ? -21.021 -1.058 25.510 1.00 92.19 232 GLN A N 1
ATOM 1818 C CA . GLN A 1 232 ? -21.578 0.236 25.900 1.00 92.19 232 GLN A CA 1
ATOM 1819 C C . GLN A 1 232 ? -23.073 0.133 26.225 1.00 92.19 232 GLN A C 1
ATOM 1821 O O . GLN A 1 232 ? -23.513 0.652 27.245 1.00 92.19 232 GLN A O 1
ATOM 1826 N N . HIS A 1 233 ? -23.847 -0.568 25.397 1.00 93.06 233 HIS A N 1
ATOM 1827 C CA . HIS A 1 233 ? -25.272 -0.782 25.635 1.00 93.06 233 HIS A CA 1
ATOM 1828 C C . HIS A 1 233 ? -25.526 -1.541 26.942 1.00 93.06 233 HIS A C 1
ATOM 1830 O O . HIS A 1 233 ? -26.329 -1.104 27.760 1.00 93.06 233 HIS A O 1
ATOM 1836 N N . ARG A 1 234 ? -24.779 -2.625 27.185 1.00 89.06 234 ARG A N 1
ATOM 1837 C CA . ARG A 1 234 ? -24.876 -3.417 28.423 1.00 89.06 234 ARG A CA 1
ATOM 1838 C C . ARG A 1 234 ? -24.468 -2.627 29.671 1.00 89.06 234 ARG A C 1
ATOM 1840 O O . ARG A 1 234 ? -25.041 -2.863 30.723 1.00 89.06 234 ARG A O 1
ATOM 1847 N N . LEU A 1 235 ? -23.508 -1.704 29.562 1.00 84.44 235 LEU A N 1
ATOM 1848 C CA . LEU A 1 235 ? -23.113 -0.810 30.661 1.00 84.44 235 LEU A CA 1
ATOM 1849 C C . LEU A 1 235 ? -24.165 0.260 30.973 1.00 84.44 235 LEU A C 1
ATOM 1851 O O . LEU A 1 235 ? -24.216 0.730 32.100 1.00 84.44 235 LEU A O 1
ATOM 1855 N N . LEU A 1 236 ? -24.956 0.675 29.981 1.00 83.50 236 LEU A N 1
ATOM 1856 C CA . LEU A 1 236 ? -26.007 1.686 30.149 1.00 83.50 236 LEU A CA 1
ATOM 1857 C C . LEU A 1 236 ? -27.349 1.087 30.593 1.00 83.50 236 LEU A C 1
ATOM 1859 O O . LEU A 1 236 ? -28.190 1.815 31.113 1.00 83.50 236 LEU A O 1
ATOM 1863 N N . GLN A 1 237 ? -27.566 -0.206 30.339 1.00 80.12 237 GLN A N 1
ATOM 1864 C CA . GLN A 1 237 ? -28.792 -0.933 30.687 1.00 80.12 237 GLN A CA 1
ATOM 1865 C C . GLN A 1 237 ? -28.691 -1.781 31.961 1.00 80.12 237 GLN A C 1
ATOM 1867 O O . GLN A 1 237 ? -29.721 -2.273 32.421 1.00 80.12 237 GLN A O 1
ATOM 1872 N N . GLY A 1 238 ? -27.480 -2.002 32.482 1.00 60.81 238 GLY A N 1
ATOM 1873 C CA . GLY A 1 238 ? -27.236 -2.653 33.774 1.00 60.81 238 GLY A CA 1
ATOM 1874 C C . GLY A 1 238 ? -27.160 -1.637 34.900 1.00 60.81 238 GLY A C 1
ATOM 1875 O O . GLY A 1 238 ? -27.616 -1.989 36.006 1.00 60.81 238 GLY A O 1
#

Organism: NCBI:txid392030

Secondary structure (DSSP, 8-state):
---------------------------PPP-----GGGGGGS------------------------------------------------------------------SPPPHHHHHHHHTTTHHHHHHHHHHHHHHHHHHHHHHHHHHHHHHHHHHHHHHHHHHHHHHHHHHHHHH---B-TTSPBP--HHHHHHHHHHHHHHHHHHHHHHHHHHHHHHHHHHHHHHHHHHHHHHH-

Foldseek 3Di:
DDDDDDDDDDDDDDDDDDDDDDPDPDDDDDDDDDDPPVVPPPPDDDDDDDDDDDDDDDDDDDDDDDDDDDDDDDDDDDDDDDDDDDDDDDDDDDDDDDDDDPDDDDPPDDDDPVVVVVVCVVPVLVVLVVVLVVLVVVLVVLVVVLVVLVVVLVVLVVVLVVLVVVLVVQVVVCVVVDFDADPVRHTDGDPVSVVSVVVSVVSVVVSVVSVVVSVVSVVVSVVSVVVSVVSVVVSVVD